Protein AF-A0AAN8R4W2-F1 (afdb_monomer_lite)

Foldseek 3Di:
DVQQVQVVCLLVVPVDHPDWPPQWFWFWDWDQAPPSPWIKTKIFGKDFLVQQQKDWDWAAAQDPPDPPDPDGFLQRIKTFIPHPPDPAHSSGWMQGNLRDIDDAIFDAQPDSVCSVQQDPPLADGQRVLQVVLSRHDSDPVSSCVSSPGRHRVTRHGDDDPVVCVNSCLVVVCVVQNQCSPPQSRLANVLCVVQVNVPNDDVSVVCQLQDFPQVPDPSQAGDQKVVRRFQLSGNWRDLLPADQPIGDPIDSRHHHSITRQKMWMDMPVQSVVRHIDMDGGHD

InterPro domains:
  IPR007000 Phospholipase B-like [PF04916] (2-156)
  IPR007000 Phospholipase B-like [PTHR12370] (1-156)

pLDDT: mean 94.15, std 6.49, range [62.34, 98.81]

Secondary structure (DSSP, 8-state):
-HHHHHHHHHHTT-SS-SSPTT---EEEEEEEPGGG--EEEEEEE-EEGGG---EEEEEE---BSSTT--SBPTT-EEEEEE-TT-SS-SS-EEEETTS-EEE--------GGGGGG--SSS-B-HHHHHHHHHHH-SSHHHHHHHHTTTB-S-S----SHHHHHHTTHHHHHHHHGGGGSTTTSHHHHHHHHHGGG--SHHHHHHHHT---TTT-GGGB-TT-BSSB-TTSSSS-BGGGS-TT-B-SSGGGS--SEE--EEEEE-HHHHTTT--EEEES--

Sequence (282 aa):
MGGDLVDLEGALNKSSQSRTLGSGSCSALIKLLPGNKDLLVSHDTWNIYQAMLRILKKYQFAYRVSPTDSDPIPGGTQAFSSYPGSIFSGDDFYILSTGLVTLETSIDNSNPALWKFVQPTGAVMEWLRNIVANRLAATGKEWAEIFSKHNSGTYNIPYYEEVFNASGCRELVKQFGPWFSLDMNPRAQIFRRNQSHVTDMDSMVRLMRYNNFKEDPLSRCEGCDPPANGENTISARSDLNPANGTYPFGALKQRPHGGPDMKVTSYGLWREFGFLAASGPT

Structure (mmCIF, N/CA/C/O backbone):
data_AF-A0AAN8R4W2-F1
#
_entry.id   AF-A0AAN8R4W2-F1
#
loop_
_atom_site.group_PDB
_atom_site.id
_atom_site.type_symbol
_atom_site.label_atom_id
_atom_site.label_alt_id
_atom_site.label_comp_id
_atom_site.label_asym_id
_atom_site.label_entity_id
_atom_site.label_seq_id
_atom_site.pdbx_PDB_ins_code
_atom_site.Cartn_x
_atom_site.Cartn_y
_atom_site.Cartn_z
_atom_site.occupancy
_atom_site.B_iso_or_equiv
_atom_site.auth_seq_id
_atom_site.auth_comp_id
_atom_site.auth_asym_id
_atom_site.auth_atom_id
_atom_site.pdbx_PDB_model_num
ATOM 1 N N . MET A 1 1 ? 8.384 -0.041 12.428 1.00 73.31 1 MET A N 1
ATOM 2 C CA . MET A 1 1 ? 9.634 0.644 12.032 1.00 73.31 1 MET A CA 1
ATOM 3 C C . MET A 1 1 ? 10.135 0.275 10.641 1.00 73.31 1 MET A C 1
ATOM 5 O O . MET A 1 1 ? 10.770 1.129 10.056 1.00 73.31 1 MET A O 1
ATOM 9 N N . GLY A 1 2 ? 9.912 -0.938 10.102 1.00 77.62 2 GLY A N 1
ATOM 10 C CA . GLY A 1 2 ? 10.439 -1.302 8.770 1.00 77.62 2 GLY A CA 1
ATOM 11 C C . GLY A 1 2 ? 10.120 -0.277 7.669 1.00 77.62 2 GLY A C 1
ATOM 12 O O . GLY A 1 2 ? 11.035 0.157 6.982 1.00 77.62 2 GLY A O 1
ATOM 13 N N . GLY A 1 3 ? 8.861 0.174 7.586 1.00 82.94 3 GLY A N 1
ATOM 14 C CA . GLY A 1 3 ? 8.440 1.248 6.679 1.00 82.94 3 GLY A CA 1
ATOM 15 C C . GLY A 1 3 ? 9.107 2.597 6.971 1.00 82.94 3 GLY A C 1
ATOM 16 O O . GLY A 1 3 ? 9.708 3.183 6.079 1.00 82.94 3 GLY A O 1
ATOM 17 N N . ASP A 1 4 ? 9.098 3.056 8.230 1.00 87.94 4 ASP A N 1
ATOM 18 C CA . ASP A 1 4 ? 9.725 4.332 8.620 1.00 87.94 4 ASP A CA 1
ATOM 19 C C . ASP A 1 4 ? 11.224 4.409 8.304 1.00 87.94 4 ASP A C 1
ATOM 21 O O . ASP A 1 4 ? 11.740 5.482 7.989 1.00 87.94 4 ASP A O 1
ATOM 25 N N . LEU A 1 5 ? 11.936 3.280 8.412 1.00 87.88 5 LEU A N 1
ATOM 26 C CA . LEU A 1 5 ? 13.373 3.222 8.153 1.00 87.88 5 LEU A CA 1
ATOM 27 C C . LEU A 1 5 ? 13.710 3.629 6.719 1.00 87.88 5 LEU A C 1
ATOM 29 O O . LEU A 1 5 ? 14.765 4.216 6.513 1.00 87.88 5 LEU A O 1
ATOM 33 N N . VAL A 1 6 ? 12.825 3.380 5.753 1.00 85.19 6 VAL A N 1
ATOM 34 C CA . VAL A 1 6 ? 13.048 3.762 4.355 1.00 85.19 6 VAL A CA 1
ATOM 35 C C . VAL A 1 6 ? 13.308 5.265 4.229 1.00 85.19 6 VAL A C 1
ATOM 37 O O . VAL A 1 6 ? 14.334 5.671 3.686 1.00 85.19 6 VAL A O 1
ATOM 40 N N . ASP A 1 7 ? 12.408 6.095 4.756 1.00 87.88 7 ASP A N 1
ATOM 41 C CA . ASP A 1 7 ? 12.544 7.551 4.675 1.00 87.88 7 ASP A CA 1
ATOM 42 C C . ASP A 1 7 ? 13.642 8.070 5.617 1.00 87.88 7 ASP A C 1
ATOM 44 O O . ASP A 1 7 ? 14.353 9.017 5.276 1.00 87.88 7 ASP A O 1
ATOM 48 N N . LEU A 1 8 ? 13.847 7.426 6.775 1.00 90.94 8 LEU A N 1
ATOM 49 C CA . LEU A 1 8 ? 14.934 7.782 7.697 1.00 90.94 8 LEU A CA 1
ATOM 50 C C . LEU A 1 8 ? 16.319 7.580 7.073 1.00 90.94 8 LEU A C 1
ATOM 52 O O . LEU A 1 8 ? 17.210 8.392 7.308 1.00 90.94 8 LEU A O 1
ATOM 56 N N . GLU A 1 9 ? 16.522 6.537 6.266 1.00 91.00 9 GLU A N 1
ATOM 57 C CA . GLU A 1 9 ? 17.786 6.329 5.551 1.00 91.00 9 GLU A CA 1
ATOM 58 C C . GLU A 1 9 ? 18.088 7.472 4.576 1.00 91.00 9 GLU A C 1
ATOM 60 O O . GLU A 1 9 ? 19.241 7.900 4.472 1.00 91.00 9 GLU A O 1
ATOM 65 N N . GLY A 1 10 ? 17.056 7.990 3.901 1.00 86.69 10 GLY A N 1
ATOM 66 C CA . GLY A 1 10 ? 17.155 9.176 3.053 1.00 86.69 10 GLY A CA 1
ATOM 67 C C . GLY A 1 10 ? 17.443 10.441 3.861 1.00 86.69 10 GLY A C 1
ATOM 68 O O . GLY A 1 10 ? 18.394 11.160 3.558 1.00 86.69 10 GLY A O 1
ATOM 69 N N . ALA A 1 11 ? 16.675 10.682 4.925 1.00 90.12 11 ALA A N 1
ATOM 70 C CA . ALA A 1 11 ? 16.808 11.873 5.764 1.00 90.12 11 ALA A CA 1
ATOM 71 C C . ALA A 1 11 ? 18.150 11.948 6.516 1.00 90.12 11 ALA A C 1
ATOM 73 O O . ALA A 1 11 ? 18.671 13.038 6.750 1.00 90.12 11 ALA A O 1
ATOM 74 N N . LEU A 1 12 ? 18.728 10.798 6.874 1.00 92.44 12 LEU A N 1
ATOM 75 C CA . LEU A 1 12 ? 19.999 10.691 7.598 1.00 92.44 12 LEU A CA 1
ATOM 76 C C . LEU A 1 12 ? 21.208 10.455 6.678 1.00 92.44 12 LEU A C 1
ATOM 78 O O . LEU A 1 12 ? 22.289 10.128 7.166 1.00 92.44 12 LEU A O 1
ATOM 82 N N . ASN A 1 13 ? 21.049 10.633 5.361 1.00 88.62 13 ASN A N 1
ATOM 83 C CA . ASN A 1 13 ? 22.118 10.503 4.364 1.00 88.62 13 ASN A CA 1
ATOM 84 C C . ASN A 1 13 ? 22.883 9.171 4.447 1.00 88.62 13 ASN A C 1
ATOM 86 O O . ASN A 1 13 ? 24.116 9.137 4.368 1.00 88.62 13 ASN A O 1
ATOM 90 N N . LYS A 1 14 ? 22.170 8.049 4.596 1.00 90.25 14 LYS A N 1
ATOM 91 C CA . LYS A 1 14 ? 22.803 6.729 4.537 1.00 90.25 14 LYS A CA 1
ATOM 92 C C . LYS A 1 14 ? 23.476 6.548 3.173 1.00 90.25 14 LYS A C 1
ATOM 94 O O . LYS A 1 14 ? 22.832 6.659 2.134 1.00 90.25 14 LYS A O 1
ATOM 99 N N . SER A 1 15 ? 24.765 6.213 3.183 1.00 82.88 15 SER A N 1
ATOM 100 C CA . SER A 1 15 ? 25.585 6.064 1.971 1.00 82.88 15 SER A CA 1
ATOM 101 C C . SER A 1 15 ? 25.090 4.972 1.016 1.00 82.88 15 SER A C 1
ATOM 103 O O . SER A 1 15 ? 25.254 5.093 -0.194 1.00 82.88 15 SER A O 1
ATOM 105 N N . SER A 1 16 ? 24.473 3.916 1.553 1.00 82.50 16 SER A N 1
ATOM 106 C CA . SER A 1 16 ? 23.851 2.833 0.791 1.00 82.50 16 SER A CA 1
ATOM 107 C C . SER A 1 16 ? 22.414 2.639 1.256 1.00 82.50 16 SER A C 1
ATOM 109 O O . SER A 1 16 ? 22.161 1.967 2.261 1.00 82.50 16 SER A O 1
ATOM 111 N N . GLN A 1 17 ? 21.469 3.225 0.525 1.00 77.75 17 GLN A N 1
ATOM 112 C CA . GLN A 1 17 ? 20.045 3.045 0.794 1.00 77.75 17 GLN A CA 1
ATOM 113 C C . GLN A 1 17 ? 19.636 1.585 0.568 1.00 77.75 17 GLN A C 1
ATOM 115 O O . GLN A 1 17 ? 20.109 0.924 -0.357 1.00 77.75 17 GLN A O 1
ATOM 120 N N . SER A 1 18 ? 18.790 1.067 1.454 1.00 75.06 18 SER A N 1
ATOM 121 C CA . SER A 1 18 ? 18.239 -0.289 1.357 1.00 75.06 18 SER A CA 1
ATOM 122 C C . SER A 1 18 ? 17.162 -0.388 0.277 1.00 75.06 18 SER A C 1
ATOM 124 O O . SER A 1 18 ? 17.065 -1.404 -0.414 1.00 75.06 18 SER A O 1
ATOM 126 N N . ARG A 1 19 ? 16.373 0.679 0.098 1.00 75.62 19 ARG A N 1
ATOM 127 C CA . ARG A 1 19 ? 15.310 0.747 -0.901 1.00 75.62 19 ARG A CA 1
ATOM 128 C C . ARG A 1 19 ? 15.856 1.230 -2.237 1.00 75.62 19 ARG A C 1
ATOM 130 O O . ARG A 1 19 ? 16.663 2.148 -2.328 1.00 75.62 19 ARG A O 1
ATOM 137 N N . THR A 1 20 ? 15.402 0.574 -3.293 1.00 83.06 20 THR A N 1
ATOM 138 C CA . THR A 1 20 ? 15.768 0.909 -4.667 1.00 83.06 20 THR A CA 1
ATOM 139 C C . THR A 1 20 ? 14.811 1.957 -5.233 1.00 83.06 20 THR A C 1
ATOM 141 O O . THR A 1 20 ? 13.615 1.882 -4.963 1.00 83.06 20 THR A O 1
ATOM 144 N N . LEU A 1 21 ? 15.310 2.886 -6.061 1.00 84.75 21 LEU A N 1
ATOM 145 C CA . LEU A 1 21 ? 14.471 3.876 -6.747 1.00 84.75 21 LEU A CA 1
ATOM 146 C C . LEU A 1 21 ? 13.308 3.202 -7.484 1.00 84.75 21 LEU A C 1
ATOM 148 O O . LEU A 1 21 ? 13.535 2.335 -8.336 1.00 84.75 21 LEU A O 1
ATOM 152 N N . GLY A 1 22 ? 12.092 3.651 -7.167 1.00 77.31 22 GLY A N 1
ATOM 153 C CA . GLY A 1 22 ? 10.852 3.163 -7.756 1.00 77.31 22 GLY A CA 1
ATOM 154 C C . GLY A 1 22 ? 10.390 1.825 -7.190 1.00 77.31 22 GLY A C 1
ATOM 155 O O . GLY A 1 22 ? 9.524 1.208 -7.790 1.00 77.31 22 GLY A O 1
ATOM 156 N N . SER A 1 23 ? 10.969 1.310 -6.100 1.00 75.44 23 SER A N 1
ATOM 157 C CA . SER A 1 23 ? 10.454 0.080 -5.492 1.00 75.44 23 SER A CA 1
ATOM 158 C C . SER A 1 23 ? 8.994 0.321 -5.110 1.00 75.44 23 SER A C 1
ATOM 160 O O . SER A 1 23 ? 8.737 1.081 -4.180 1.00 75.44 23 SER A O 1
ATOM 162 N N . GLY A 1 24 ? 8.043 -0.256 -5.851 1.00 64.88 24 GLY A N 1
ATOM 163 C CA . GLY A 1 24 ? 6.621 -0.090 -5.558 1.00 64.88 24 GLY A CA 1
ATOM 164 C C . GLY A 1 24 ? 6.299 -0.669 -4.182 1.00 64.88 24 GLY A C 1
ATOM 165 O O . GLY A 1 24 ? 6.887 -1.683 -3.812 1.00 64.88 24 GLY A O 1
ATOM 166 N N . SER A 1 25 ? 5.408 -0.023 -3.422 1.00 70.75 25 SER A N 1
ATOM 167 C CA . SER A 1 25 ? 5.046 -0.529 -2.092 1.00 70.75 25 SER A CA 1
ATOM 168 C C . SER A 1 25 ? 3.893 -1.515 -2.110 1.00 70.75 25 SER A C 1
ATOM 170 O O . SER A 1 25 ? 4.053 -2.587 -1.567 1.00 70.75 25 SER A O 1
ATOM 172 N N . CYS A 1 26 ? 2.751 -1.216 -2.723 1.00 93.25 26 CYS A N 1
ATOM 173 C CA . CYS A 1 26 ? 1.578 -2.099 -2.676 1.00 93.25 26 CYS A CA 1
ATOM 174 C C . CYS A 1 26 ? 0.635 -1.772 -3.839 1.00 93.25 26 CYS A C 1
ATOM 176 O O . CYS A 1 26 ? 0.764 -0.716 -4.472 1.00 93.25 26 CYS A O 1
ATOM 178 N N . SER A 1 27 ? -0.345 -2.637 -4.082 1.00 96.31 27 SER A N 1
ATOM 179 C CA . SER A 1 27 ? -1.503 -2.376 -4.939 1.00 96.31 27 SER A CA 1
ATOM 180 C C . SER A 1 27 ? -2.788 -2.510 -4.119 1.00 96.31 27 SER A C 1
ATOM 182 O O . SER A 1 27 ? -2.936 -3.452 -3.347 1.00 96.31 27 SER A O 1
ATOM 184 N N . ALA A 1 28 ? -3.751 -1.609 -4.304 1.00 97.06 28 ALA A N 1
ATOM 185 C CA . ALA A 1 28 ? -5.033 -1.653 -3.601 1.00 97.06 28 ALA A CA 1
ATOM 186 C C . ALA A 1 28 ? -6.203 -1.345 -4.540 1.00 97.06 28 ALA A C 1
ATOM 188 O O . ALA A 1 28 ? -6.072 -0.537 -5.461 1.00 97.06 28 ALA A O 1
ATOM 189 N N . LEU A 1 29 ? -7.357 -1.969 -4.288 1.00 98.12 29 LEU A N 1
ATOM 190 C CA . LEU A 1 29 ? -8.596 -1.695 -5.014 1.00 98.12 29 LEU A CA 1
ATOM 191 C C . LEU A 1 29 ? -9.805 -1.743 -4.077 1.00 98.12 29 LEU A C 1
ATOM 193 O O . LEU A 1 29 ? -10.069 -2.758 -3.427 1.00 98.12 29 LEU A O 1
ATOM 197 N N . ILE A 1 30 ? -10.567 -0.647 -4.071 1.00 98.25 30 ILE A N 1
ATOM 198 C CA . ILE A 1 30 ? -11.896 -0.542 -3.463 1.00 98.25 30 ILE A CA 1
ATOM 199 C C . ILE A 1 30 ? -12.920 -0.578 -4.598 1.00 98.25 30 ILE A C 1
ATOM 201 O O . ILE A 1 30 ? -12.889 0.267 -5.495 1.00 98.25 30 ILE A O 1
ATOM 205 N N . LYS A 1 31 ? -13.819 -1.564 -4.581 1.00 98.38 31 LYS A N 1
ATOM 206 C CA . LYS A 1 31 ? -14.745 -1.838 -5.682 1.00 98.38 31 LYS A CA 1
ATOM 207 C C . LYS A 1 31 ? -16.178 -1.986 -5.194 1.00 98.38 31 LYS A C 1
ATOM 209 O O . LYS A 1 31 ? -16.523 -2.952 -4.521 1.00 98.38 31 LYS A O 1
ATOM 214 N N . LEU A 1 32 ? -17.032 -1.065 -5.630 1.00 98.50 32 LEU A N 1
ATOM 215 C CA . LEU A 1 32 ? -18.481 -1.223 -5.566 1.00 98.50 32 LEU A CA 1
ATOM 216 C C . LEU A 1 32 ? -18.932 -2.182 -6.677 1.00 98.50 32 LEU A C 1
ATOM 218 O O . LEU A 1 32 ? -18.652 -1.944 -7.860 1.00 98.50 32 LEU A O 1
ATOM 222 N N . LEU A 1 33 ? -19.599 -3.275 -6.302 1.00 98.25 33 LEU A N 1
ATOM 223 C CA . LEU A 1 33 ? -20.068 -4.274 -7.263 1.00 98.25 33 LEU A CA 1
ATOM 224 C C . LEU A 1 33 ? -21.322 -3.803 -8.019 1.00 98.25 33 LEU A C 1
ATOM 226 O O . LEU A 1 33 ? -22.071 -2.959 -7.514 1.00 98.25 33 LEU A O 1
ATOM 230 N N . PRO A 1 34 ? -21.589 -4.351 -9.224 1.00 96.81 34 PRO A N 1
ATOM 231 C CA . PRO A 1 34 ? -22.757 -3.976 -10.015 1.00 96.81 34 PRO A CA 1
ATOM 232 C C . PRO A 1 34 ? -24.069 -4.092 -9.232 1.00 96.81 34 PRO A C 1
ATOM 234 O O . PRO A 1 34 ? -24.346 -5.115 -8.601 1.00 96.81 34 PRO A O 1
ATOM 237 N N . GLY A 1 35 ? -24.893 -3.043 -9.295 1.00 97.00 35 GLY A N 1
ATOM 238 C CA . GLY A 1 35 ? -26.164 -2.976 -8.570 1.00 97.00 35 GLY A CA 1
ATOM 239 C C . GLY A 1 35 ? -26.021 -2.760 -7.061 1.00 97.00 35 GLY A C 1
ATOM 240 O O . GLY A 1 35 ? -26.948 -3.089 -6.330 1.00 97.00 35 GLY A O 1
ATOM 241 N N . ASN A 1 36 ? -24.878 -2.241 -6.593 1.00 96.75 36 ASN A N 1
ATOM 242 C CA . ASN A 1 36 ? -24.590 -1.963 -5.179 1.00 96.75 36 ASN A CA 1
ATOM 243 C C . ASN A 1 36 ? -24.739 -3.195 -4.272 1.00 96.75 36 ASN A C 1
ATOM 245 O O . ASN A 1 36 ? -25.115 -3.073 -3.109 1.00 96.75 36 ASN A O 1
ATOM 249 N N . LYS A 1 37 ? -24.471 -4.389 -4.815 1.00 97.44 37 LYS A N 1
ATOM 250 C CA . LYS A 1 37 ? -24.654 -5.658 -4.097 1.00 97.44 37 LYS A CA 1
ATOM 251 C C . LYS A 1 37 ? -23.687 -5.826 -2.927 1.00 97.44 37 LYS A C 1
ATOM 253 O O . LYS A 1 37 ? -24.044 -6.462 -1.9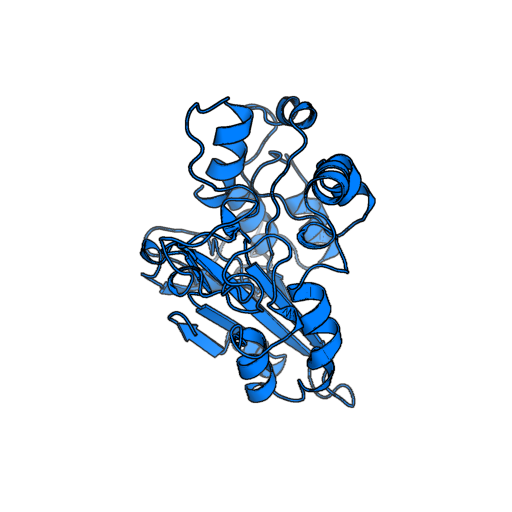44 1.00 97.44 37 LYS A O 1
ATOM 258 N N . ASP A 1 38 ? -22.477 -5.291 -3.062 1.00 98.12 38 ASP A N 1
ATOM 259 C CA . ASP A 1 38 ? -21.442 -5.322 -2.031 1.00 98.12 38 ASP A CA 1
ATOM 260 C C . ASP A 1 38 ? -20.373 -4.252 -2.315 1.00 98.12 38 ASP A C 1
ATOM 262 O O . ASP A 1 38 ? -20.285 -3.721 -3.433 1.00 98.12 38 ASP A O 1
ATOM 266 N N . LEU A 1 39 ? -19.542 -3.975 -1.314 1.00 98.25 39 LEU A N 1
ATOM 267 C CA . LEU A 1 39 ? -18.332 -3.168 -1.405 1.00 98.25 39 LEU A CA 1
ATOM 268 C C . LEU A 1 39 ? -17.132 -4.043 -1.036 1.00 98.25 39 LEU A C 1
ATOM 270 O O . LEU A 1 39 ? -16.969 -4.435 0.119 1.00 98.25 39 LEU A O 1
ATOM 274 N N . LEU A 1 40 ? -16.283 -4.330 -2.019 1.00 98.75 40 LEU A N 1
ATOM 275 C CA . LEU A 1 40 ? -15.054 -5.089 -1.813 1.00 98.75 40 LEU A CA 1
ATOM 276 C C . LEU A 1 40 ? -13.884 -4.144 -1.552 1.00 98.75 40 LEU A C 1
ATOM 278 O O . LEU A 1 40 ? -13.720 -3.145 -2.255 1.00 98.75 40 LEU A O 1
ATOM 282 N N . VAL A 1 41 ? -13.042 -4.489 -0.583 1.00 98.75 41 VAL A N 1
ATOM 283 C CA . VAL A 1 41 ? -11.810 -3.757 -0.262 1.00 98.75 41 VAL A CA 1
ATOM 284 C C . VAL A 1 41 ? -10.655 -4.740 -0.276 1.00 98.75 41 VAL A C 1
ATOM 286 O O . VAL A 1 41 ? -10.683 -5.734 0.450 1.00 98.75 41 VAL A O 1
ATOM 289 N N . SER A 1 42 ? -9.654 -4.479 -1.113 1.00 98.62 42 SER A N 1
ATOM 290 C CA . SER A 1 42 ? -8.545 -5.399 -1.349 1.00 98.62 42 SER A CA 1
ATOM 291 C C . SER A 1 42 ? -7.187 -4.710 -1.365 1.00 98.62 42 SER A C 1
ATOM 293 O O . SER A 1 42 ? -7.071 -3.542 -1.743 1.00 98.62 42 SER A O 1
ATOM 295 N N . HIS A 1 43 ? -6.166 -5.464 -0.968 1.00 98.62 43 HIS A N 1
ATOM 296 C CA . HIS A 1 43 ? -4.784 -5.018 -0.878 1.00 98.62 43 HIS A CA 1
ATOM 297 C C . HIS A 1 43 ? -3.827 -6.174 -1.193 1.00 98.62 43 HIS A C 1
ATOM 299 O O . HIS A 1 43 ? -3.915 -7.237 -0.580 1.00 98.62 43 HIS A O 1
ATOM 305 N N . ASP A 1 44 ? -2.881 -5.943 -2.092 1.00 98.19 44 ASP A N 1
ATOM 306 C CA . ASP A 1 44 ? -1.756 -6.811 -2.457 1.00 98.19 44 ASP A CA 1
ATOM 307 C C . ASP A 1 44 ? -0.474 -6.096 -2.009 1.00 98.19 44 ASP A C 1
ATOM 309 O O . ASP A 1 44 ? -0.118 -5.039 -2.536 1.00 98.19 44 ASP A O 1
ATOM 313 N N . THR A 1 45 ? 0.156 -6.607 -0.947 1.00 97.06 45 THR A N 1
ATOM 314 C CA . THR A 1 45 ? 1.413 -6.032 -0.431 1.00 97.06 45 THR A CA 1
ATOM 315 C C . THR A 1 45 ? 2.515 -6.308 -1.424 1.00 97.06 45 THR A C 1
ATOM 317 O O . THR A 1 45 ? 2.576 -7.442 -1.891 1.00 97.06 45 THR A O 1
ATOM 320 N N . TRP A 1 46 ? 3.423 -5.363 -1.687 1.00 95.62 46 TRP A N 1
ATOM 321 C CA . TRP A 1 46 ? 4.712 -5.687 -2.299 1.00 95.62 46 TRP A CA 1
ATOM 322 C C . TRP A 1 46 ? 5.828 -5.607 -1.268 1.00 95.62 46 TRP A C 1
ATOM 324 O O . TRP A 1 46 ? 5.951 -4.648 -0.513 1.00 95.62 46 TRP A O 1
ATOM 334 N N . ASN A 1 47 ? 6.635 -6.659 -1.195 1.00 93.75 47 ASN A N 1
ATOM 335 C CA . ASN A 1 47 ? 7.708 -6.737 -0.216 1.00 93.75 47 ASN A CA 1
ATOM 336 C C . ASN A 1 47 ? 8.818 -7.668 -0.702 1.00 93.75 47 ASN A C 1
ATOM 338 O O . ASN A 1 47 ? 8.671 -8.418 -1.674 1.00 93.75 47 ASN A O 1
ATOM 342 N N . ILE A 1 48 ? 9.937 -7.646 0.012 1.00 93.50 48 ILE A N 1
ATOM 343 C CA . ILE A 1 48 ? 11.001 -8.621 -0.160 1.00 93.50 48 ILE A CA 1
ATOM 344 C C . ILE A 1 48 ? 10.515 -10.022 0.241 1.00 93.50 48 ILE A C 1
ATOM 346 O O . ILE A 1 48 ? 9.807 -10.207 1.233 1.00 93.50 48 ILE A O 1
ATOM 350 N N . TYR A 1 49 ? 10.922 -11.045 -0.504 1.00 96.00 49 TYR A N 1
ATOM 351 C CA . TYR A 1 49 ? 10.482 -12.424 -0.268 1.00 96.00 49 TYR A CA 1
ATOM 352 C C . TYR A 1 49 ? 10.977 -12.996 1.066 1.00 96.00 49 TYR A C 1
ATOM 354 O O . TYR A 1 49 ? 10.353 -13.897 1.624 1.00 96.00 49 TYR A O 1
ATOM 362 N N . GLN A 1 50 ? 12.045 -12.443 1.645 1.00 95.94 50 GLN A N 1
ATOM 363 C CA . GLN A 1 50 ? 12.497 -12.833 2.983 1.00 95.94 50 GLN A CA 1
ATOM 364 C C . GLN A 1 50 ? 11.499 -12.438 4.088 1.00 95.94 50 GLN A C 1
ATOM 366 O O . GLN A 1 50 ? 11.552 -13.002 5.179 1.00 95.94 50 GLN A O 1
ATOM 371 N N . ALA A 1 51 ? 10.564 -11.519 3.819 1.00 93.50 51 ALA A N 1
ATOM 372 C CA . ALA A 1 51 ? 9.523 -11.122 4.765 1.00 93.50 51 ALA A CA 1
ATOM 373 C C . ALA A 1 51 ? 8.304 -12.071 4.768 1.00 93.50 51 ALA A C 1
ATOM 375 O O . ALA A 1 51 ? 7.343 -11.834 5.491 1.00 93.50 51 ALA A O 1
ATOM 376 N N . MET A 1 52 ? 8.303 -13.171 4.005 1.00 97.06 52 MET A N 1
ATOM 377 C CA . MET A 1 52 ? 7.123 -14.040 3.835 1.00 97.06 52 MET A CA 1
ATOM 378 C C . MET A 1 52 ? 6.770 -14.945 5.031 1.00 97.06 52 MET A C 1
ATOM 380 O O . MET A 1 52 ? 5.918 -15.822 4.902 1.00 97.06 52 MET A O 1
ATOM 384 N N . LEU A 1 53 ? 7.346 -14.733 6.216 1.00 98.12 53 LEU A N 1
ATOM 385 C CA . LEU A 1 53 ? 6.781 -15.302 7.442 1.00 98.12 53 LEU A CA 1
ATOM 386 C C . LEU A 1 53 ? 5.588 -14.448 7.871 1.00 98.12 53 LEU A C 1
ATOM 388 O O . LEU A 1 53 ? 5.757 -13.330 8.353 1.00 98.12 53 LEU A O 1
ATOM 392 N N . ARG A 1 54 ? 4.374 -14.965 7.665 1.00 98.19 54 ARG A N 1
ATOM 393 C CA . ARG A 1 54 ? 3.123 -14.214 7.841 1.00 98.19 54 ARG A CA 1
ATOM 394 C C . ARG A 1 54 ? 2.327 -14.710 9.036 1.00 98.19 54 ARG A C 1
ATOM 396 O O . ARG A 1 54 ? 2.273 -15.905 9.306 1.00 98.19 54 ARG A O 1
ATOM 403 N N . ILE A 1 55 ? 1.682 -13.780 9.734 1.00 98.50 55 ILE A N 1
ATOM 404 C CA . ILE A 1 55 ? 0.723 -14.068 10.803 1.00 98.50 55 ILE A CA 1
ATOM 405 C C . ILE A 1 55 ? -0.475 -13.147 10.607 1.00 98.50 55 ILE A C 1
ATOM 407 O O . ILE A 1 55 ? -0.335 -11.928 10.684 1.00 98.50 55 ILE A O 1
ATOM 411 N N . LEU A 1 56 ? -1.657 -13.722 10.402 1.00 98.56 56 LEU A N 1
ATOM 412 C CA . LEU A 1 56 ? -2.908 -12.976 10.508 1.00 98.56 56 LEU A CA 1
ATOM 413 C C . LEU A 1 56 ? -3.250 -12.835 11.992 1.00 98.56 56 LEU A C 1
ATOM 415 O O . LEU A 1 56 ? -3.222 -13.818 12.734 1.00 98.56 56 LEU A O 1
ATOM 419 N N . LYS A 1 57 ? -3.523 -11.614 12.444 1.00 98.62 57 LYS A N 1
ATOM 420 C CA . LYS A 1 57 ? -3.718 -11.308 13.864 1.00 98.62 57 LYS A CA 1
ATOM 421 C C . LYS A 1 57 ? -5.114 -10.785 14.098 1.00 98.62 57 LYS A C 1
ATOM 423 O O . LYS A 1 57 ? -5.592 -9.942 13.348 1.00 98.62 57 LYS A O 1
ATOM 428 N N . LYS A 1 58 ? -5.727 -11.249 15.184 1.00 98.50 58 LYS A N 1
ATOM 429 C CA . LYS A 1 58 ? -6.940 -10.672 15.754 1.00 98.50 58 LYS A CA 1
ATOM 430 C C . LYS A 1 58 ? -6.637 -10.236 17.176 1.00 98.50 58 LYS A C 1
ATOM 432 O O . LYS A 1 58 ? -6.318 -11.069 18.022 1.00 98.50 58 LYS A O 1
ATOM 437 N N . TYR A 1 59 ? -6.725 -8.941 17.430 1.00 98.31 59 TYR A N 1
ATOM 438 C CA . TYR A 1 59 ? -6.566 -8.363 18.757 1.00 98.31 59 TYR A CA 1
ATOM 439 C C . TYR A 1 59 ? -7.916 -7.926 19.300 1.00 98.31 59 TYR A C 1
ATOM 441 O O . TYR A 1 59 ? -8.714 -7.333 18.580 1.00 98.31 59 TYR A O 1
ATOM 449 N N . GLN A 1 60 ? -8.150 -8.241 20.571 1.00 97.88 60 GLN A N 1
ATOM 450 C CA . GLN A 1 60 ? -9.300 -7.808 21.354 1.00 97.88 60 GLN A CA 1
ATOM 451 C C . GLN A 1 60 ? -8.756 -7.277 22.672 1.00 97.88 60 GLN A C 1
ATOM 453 O O . GLN A 1 60 ? -8.327 -8.048 23.531 1.00 97.88 60 GLN A O 1
ATOM 458 N N . PHE A 1 61 ? -8.704 -5.957 22.799 1.00 96.12 61 PHE A N 1
ATOM 459 C CA . PHE A 1 61 ? -8.171 -5.289 23.977 1.00 96.12 61 PHE A CA 1
ATOM 460 C C . PHE A 1 61 ? -9.257 -4.459 24.650 1.00 96.12 61 PHE A C 1
ATOM 462 O O . PHE A 1 61 ? -9.994 -3.728 23.996 1.00 96.12 61 PHE A O 1
ATOM 469 N N . ALA A 1 62 ? -9.301 -4.519 25.979 1.00 94.00 62 ALA A N 1
ATOM 470 C CA . ALA A 1 62 ? -10.181 -3.704 26.812 1.00 94.00 62 ALA A CA 1
ATOM 471 C C . ALA A 1 62 ? -9.508 -2.375 27.209 1.00 94.00 62 ALA A C 1
ATOM 473 O O . ALA A 1 62 ? -9.490 -1.996 28.380 1.00 94.00 62 ALA A O 1
ATOM 474 N N . TYR A 1 63 ? -8.878 -1.699 26.244 1.00 95.50 63 TYR A N 1
ATOM 475 C CA . TYR A 1 63 ? -8.272 -0.388 26.480 1.00 95.50 63 TYR A CA 1
ATOM 476 C C . TYR A 1 63 ? -9.337 0.698 26.601 1.00 95.50 63 TYR A C 1
ATOM 478 O O . TYR A 1 63 ? -10.447 0.556 26.093 1.00 95.50 63 TYR A O 1
ATOM 486 N N . ARG A 1 64 ? -8.961 1.804 27.240 1.00 95.12 64 ARG A N 1
ATOM 487 C CA . ARG A 1 64 ? -9.777 3.012 27.392 1.00 95.12 64 ARG A CA 1
ATOM 488 C C . ARG A 1 64 ? -9.050 4.206 26.791 1.00 95.12 64 ARG A C 1
ATOM 490 O O . ARG A 1 64 ? -7.834 4.139 26.598 1.00 95.12 64 ARG A O 1
ATOM 497 N N . VAL A 1 65 ? -9.791 5.265 26.474 1.00 90.38 65 VAL A N 1
ATOM 498 C CA . VAL A 1 65 ? -9.229 6.475 25.851 1.00 90.38 65 VAL A CA 1
ATOM 499 C C . 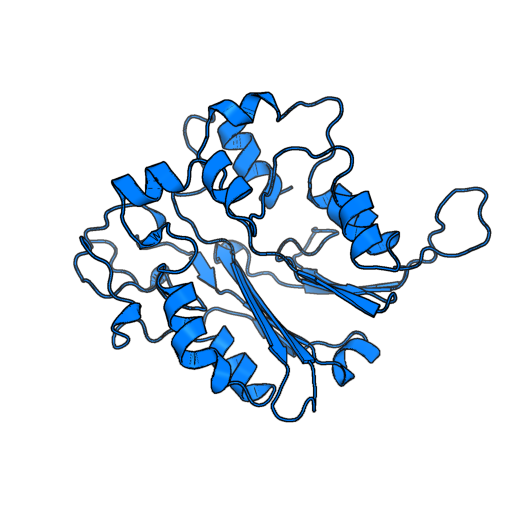VAL A 1 65 ? -8.238 7.158 26.797 1.00 90.38 65 VAL A C 1
ATOM 501 O O . VAL A 1 65 ? -7.129 7.499 26.385 1.00 90.38 65 VAL A O 1
ATOM 504 N N . SER A 1 66 ? -8.595 7.274 28.076 1.00 90.06 66 SER A N 1
ATOM 505 C CA . SER A 1 66 ? -7.715 7.748 29.142 1.00 90.06 66 SER A CA 1
ATOM 506 C C . SER A 1 66 ? -7.790 6.854 30.392 1.00 90.06 66 SER A C 1
ATOM 508 O O . SER A 1 66 ? -8.733 6.071 30.539 1.00 90.06 66 SER A O 1
ATOM 510 N N . PRO A 1 67 ? -6.822 6.959 31.328 1.00 86.94 67 PRO A N 1
ATOM 511 C CA . PRO A 1 67 ? -6.837 6.192 32.578 1.00 86.94 67 PRO A CA 1
ATOM 512 C C . PRO A 1 67 ? -8.074 6.434 33.455 1.00 86.94 67 PRO A C 1
ATOM 514 O O . PRO A 1 67 ? -8.391 5.601 34.301 1.00 86.94 67 PRO A O 1
ATOM 517 N N . THR A 1 68 ? -8.744 7.574 33.277 1.00 90.44 68 THR A N 1
ATOM 518 C CA . THR A 1 68 ? -9.910 7.990 34.065 1.00 90.44 68 THR A CA 1
ATOM 519 C C . THR A 1 68 ? -11.241 7.680 33.394 1.00 90.44 68 THR A C 1
ATOM 521 O O . THR A 1 68 ? -12.267 7.727 34.068 1.00 90.44 68 THR A O 1
ATOM 524 N N . ASP A 1 69 ? -11.247 7.351 32.101 1.00 89.94 69 ASP A N 1
ATOM 525 C CA . ASP A 1 69 ? -12.489 7.040 31.393 1.00 89.94 69 ASP A CA 1
ATOM 526 C C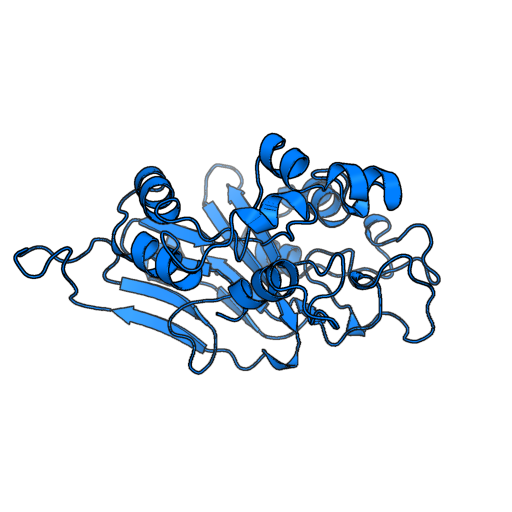 . ASP A 1 69 ? -13.059 5.687 31.829 1.00 89.94 69 ASP A C 1
ATOM 528 O O . ASP A 1 69 ? -12.333 4.766 32.229 1.00 89.94 69 ASP A O 1
ATOM 532 N N . SER A 1 70 ? -14.383 5.559 31.742 1.00 86.88 70 SER A N 1
ATOM 533 C CA . SER A 1 70 ? -15.101 4.289 31.882 1.00 86.88 70 SER A CA 1
ATOM 534 C C . SER A 1 70 ? -15.187 3.532 30.562 1.00 86.88 70 SER A C 1
ATOM 536 O O . SER A 1 70 ? -15.159 2.299 30.560 1.00 86.88 70 SER A O 1
ATOM 538 N N . ASP A 1 71 ? -15.277 4.268 29.455 1.00 88.75 71 ASP A N 1
ATOM 539 C CA . ASP A 1 71 ? -15.684 3.716 28.171 1.00 88.75 71 ASP A CA 1
ATOM 540 C C . ASP A 1 71 ? -14.492 3.090 27.430 1.00 88.75 71 ASP A C 1
ATOM 542 O O . ASP A 1 71 ? -13.372 3.623 27.461 1.00 88.75 71 ASP A O 1
ATOM 546 N N . PRO A 1 72 ? -14.696 1.933 26.775 1.00 93.44 72 PRO A N 1
ATOM 547 C CA . PRO A 1 72 ? -13.655 1.312 25.975 1.00 93.44 72 PRO A CA 1
ATOM 548 C C . PRO A 1 72 ? -13.334 2.161 24.739 1.00 93.44 72 PRO A C 1
ATOM 550 O O . PRO A 1 72 ? -14.175 2.904 24.234 1.00 93.44 72 PRO A O 1
ATOM 553 N N . ILE A 1 73 ? -12.116 2.016 24.215 1.00 96.06 73 ILE A N 1
ATOM 554 C CA . ILE A 1 73 ? -11.757 2.623 22.928 1.00 96.06 73 ILE A CA 1
ATOM 555 C C . ILE A 1 73 ? -12.676 2.110 21.800 1.00 96.06 73 ILE A C 1
ATOM 557 O O . ILE A 1 73 ? -13.028 0.924 21.802 1.00 96.06 73 ILE A O 1
ATOM 561 N N . PRO A 1 74 ? -13.005 2.941 20.792 1.00 95.88 74 PRO A N 1
ATOM 562 C CA . PRO A 1 74 ? -13.839 2.516 19.667 1.00 95.88 74 PRO A CA 1
ATOM 563 C C . PRO A 1 74 ? -13.270 1.297 18.923 1.00 95.88 74 PRO A C 1
ATOM 565 O O . PRO A 1 74 ? -13.986 0.337 18.646 1.00 95.88 74 PRO A O 1
ATOM 568 N N . GLY A 1 75 ? -11.965 1.300 18.635 1.00 96.62 75 GLY A N 1
ATOM 569 C CA . GLY A 1 75 ? -11.253 0.248 17.901 1.00 96.62 75 GLY A CA 1
ATOM 570 C C . GLY A 1 75 ? -10.711 -0.880 18.783 1.00 96.62 75 GLY A C 1
ATOM 571 O O . GLY A 1 75 ? -9.575 -1.324 18.582 1.00 96.62 75 GLY A O 1
ATOM 572 N N . GLY A 1 76 ? -11.482 -1.317 19.785 1.00 96.62 76 GLY A N 1
ATOM 573 C CA . GLY A 1 76 ? -11.072 -2.336 20.765 1.00 96.62 76 GLY A CA 1
ATOM 574 C C . GLY A 1 76 ? -10.831 -3.729 20.170 1.00 96.62 76 GLY A C 1
ATOM 575 O O . GLY A 1 76 ? -10.022 -4.494 20.696 1.00 96.62 76 GLY A O 1
ATOM 576 N N . THR A 1 77 ? -11.478 -4.045 19.044 1.00 98.19 77 THR A N 1
ATOM 577 C CA . THR A 1 77 ? -11.201 -5.248 18.238 1.00 98.19 77 THR A CA 1
ATOM 578 C C . THR A 1 77 ? -10.668 -4.888 16.857 1.00 98.19 77 THR A C 1
ATOM 580 O O . THR A 1 77 ? -11.234 -4.022 16.185 1.00 98.19 77 THR A O 1
ATOM 583 N N . GLN A 1 78 ? -9.607 -5.575 16.428 1.00 98.12 78 GLN A N 1
ATOM 584 C CA . GLN A 1 78 ? -8.958 -5.382 15.128 1.00 98.12 78 GLN A CA 1
ATOM 585 C C . GLN A 1 78 ? -8.513 -6.730 14.554 1.00 98.12 78 GLN A C 1
ATOM 587 O O . GLN A 1 78 ? -7.982 -7.559 15.296 1.00 98.12 78 GLN A O 1
ATOM 592 N N . ALA A 1 79 ? -8.688 -6.943 13.251 1.00 98.50 79 ALA A N 1
ATOM 593 C CA . ALA A 1 79 ? -8.132 -8.083 12.522 1.00 98.50 79 ALA A CA 1
ATOM 594 C C . ALA A 1 79 ? -7.311 -7.598 11.324 1.00 98.50 79 ALA A C 1
ATOM 596 O O . ALA A 1 79 ? -7.770 -6.735 10.584 1.00 98.50 79 ALA A O 1
ATOM 597 N N . PHE A 1 80 ? -6.095 -8.109 11.147 1.00 98.75 80 PHE A N 1
ATOM 598 C CA . PHE A 1 80 ? -5.150 -7.577 10.161 1.00 98.75 80 PHE A CA 1
ATOM 599 C C . PHE A 1 80 ? -4.088 -8.598 9.746 1.00 98.75 80 PHE A C 1
ATOM 601 O O . PHE A 1 80 ? -3.771 -9.533 10.490 1.00 98.75 80 PHE A O 1
ATOM 608 N N . SER A 1 81 ? -3.517 -8.424 8.555 1.00 98.50 81 SER A N 1
ATOM 609 C CA . SER A 1 81 ? -2.358 -9.191 8.082 1.00 98.50 81 SER A CA 1
ATOM 610 C C . SER A 1 81 ? -1.064 -8.630 8.671 1.00 98.50 81 SER A C 1
ATOM 612 O O . SER A 1 81 ? -0.935 -7.424 8.822 1.00 98.50 81 SER A O 1
ATOM 614 N N . SER A 1 82 ? -0.120 -9.480 9.080 1.00 98.38 82 SER A N 1
ATOM 615 C CA . SER A 1 82 ? 1.086 -9.049 9.804 1.00 98.38 82 SER A CA 1
ATOM 616 C C . SER A 1 82 ? 2.224 -10.082 9.704 1.00 98.38 82 SER A C 1
ATOM 618 O O . SER A 1 82 ? 2.178 -11.024 8.907 1.00 98.38 82 SER A O 1
ATOM 620 N N . TYR A 1 83 ? 3.246 -9.910 10.545 1.00 98.12 83 TYR A N 1
ATOM 621 C CA . TYR A 1 83 ? 4.510 -10.650 10.585 1.00 98.12 83 TYR A CA 1
ATOM 622 C C . TYR A 1 83 ? 4.866 -11.054 12.031 1.00 98.12 83 TYR A C 1
ATOM 624 O O . TYR A 1 83 ? 4.405 -10.400 12.974 1.00 98.12 83 TYR A O 1
ATOM 632 N N . PRO A 1 84 ? 5.683 -12.097 12.269 1.00 98.25 84 PRO A N 1
ATOM 633 C CA . PRO A 1 84 ? 6.219 -12.402 13.596 1.00 98.25 84 PRO A CA 1
ATOM 634 C C . PRO A 1 84 ? 6.898 -11.187 14.245 1.00 98.25 84 PRO A C 1
ATOM 636 O O . PRO A 1 84 ? 7.638 -10.462 13.593 1.00 98.25 84 PRO A O 1
ATOM 639 N N . GLY A 1 85 ? 6.630 -10.940 15.530 1.00 96.81 85 GLY A N 1
ATOM 640 C CA . GLY A 1 85 ? 7.227 -9.828 16.288 1.00 96.81 85 GLY A CA 1
ATOM 641 C C . GLY A 1 85 ? 6.672 -8.425 15.988 1.00 96.81 85 GLY A C 1
ATOM 642 O O . GLY A 1 85 ? 6.779 -7.546 16.839 1.00 96.81 85 GLY A O 1
ATOM 643 N N . SER A 1 86 ? 6.018 -8.200 14.845 1.00 96.69 86 SER A N 1
ATOM 644 C CA . SER A 1 86 ? 5.356 -6.919 14.547 1.00 96.69 86 SER A CA 1
ATOM 645 C C . SER A 1 86 ? 4.070 -6.757 15.362 1.00 96.69 86 SER A C 1
ATOM 647 O O . SER A 1 86 ? 3.257 -7.667 15.415 1.00 96.69 86 SER A O 1
ATOM 649 N N . ILE A 1 87 ? 3.824 -5.605 15.982 1.00 97.31 87 ILE A N 1
ATOM 650 C CA . ILE A 1 87 ? 2.575 -5.356 16.744 1.00 97.31 87 ILE A CA 1
ATOM 651 C C . ILE A 1 87 ? 1.516 -4.566 15.954 1.00 97.31 87 ILE A C 1
ATOM 653 O O . ILE A 1 87 ? 0.484 -4.189 16.499 1.00 97.31 87 ILE A O 1
ATOM 657 N N . PHE A 1 88 ? 1.784 -4.340 14.669 1.00 97.44 88 PHE A N 1
ATOM 658 C CA . PHE A 1 88 ? 0.935 -3.692 13.667 1.00 97.44 88 PHE A CA 1
ATOM 659 C C . PHE A 1 88 ? 1.026 -4.493 12.354 1.00 97.44 88 PHE A C 1
ATOM 661 O O . PHE A 1 88 ? 1.757 -5.489 12.297 1.00 97.44 88 PHE A O 1
ATOM 668 N N . SER A 1 89 ? 0.265 -4.122 11.327 1.00 97.31 89 SER A N 1
ATOM 669 C CA . SER A 1 89 ? 0.232 -4.817 10.039 1.00 97.31 89 SER A CA 1
ATOM 670 C C . SER A 1 89 ? 1.561 -4.687 9.303 1.00 97.31 89 SER A C 1
ATOM 672 O O . SER A 1 89 ? 2.266 -5.691 9.174 1.00 97.31 89 SER A O 1
ATOM 674 N N . GLY A 1 90 ? 1.934 -3.467 8.912 1.00 93.25 90 GLY A N 1
ATOM 675 C CA . GLY A 1 90 ? 3.110 -3.202 8.083 1.00 93.25 90 GLY A CA 1
ATOM 676 C C . GLY A 1 90 ? 2.937 -3.613 6.621 1.00 93.25 90 GLY A C 1
ATOM 677 O O . GLY A 1 90 ? 3.927 -3.630 5.899 1.00 93.25 90 GLY A O 1
ATOM 678 N N . ASP A 1 91 ? 1.719 -3.999 6.222 1.00 94.81 91 ASP A N 1
ATOM 679 C CA . ASP A 1 91 ? 1.349 -4.192 4.822 1.00 94.81 91 ASP A CA 1
ATOM 680 C C . ASP A 1 91 ? 0.897 -2.885 4.147 1.00 94.81 91 ASP A C 1
ATOM 682 O O . ASP A 1 91 ? 1.438 -2.594 3.096 1.00 94.81 91 ASP A O 1
ATOM 686 N N . ASP A 1 92 ? -0.077 -2.096 4.628 1.00 96.31 92 ASP A N 1
ATOM 687 C CA . ASP A 1 92 ? -1.022 -2.276 5.748 1.00 96.31 92 ASP A CA 1
ATOM 688 C C . ASP A 1 92 ? -2.458 -2.668 5.310 1.00 96.31 92 ASP A C 1
ATOM 690 O O . ASP A 1 92 ? -3.002 -2.136 4.344 1.00 96.31 92 ASP A O 1
ATOM 694 N N . PHE A 1 93 ? -3.126 -3.554 6.070 1.00 98.50 93 PHE A N 1
ATOM 695 C CA . PHE A 1 93 ? -4.555 -3.889 5.897 1.00 98.50 93 PHE A CA 1
ATOM 696 C C . PHE A 1 93 ? -5.218 -4.280 7.229 1.00 98.50 93 PHE A C 1
ATOM 698 O O . PHE A 1 93 ? -4.850 -5.296 7.827 1.00 98.50 93 PHE A O 1
ATOM 705 N N . TYR A 1 94 ? -6.231 -3.526 7.667 1.00 98.75 94 TYR A N 1
ATOM 706 C CA . TYR A 1 94 ? -6.962 -3.751 8.918 1.00 98.75 94 TYR A CA 1
ATOM 707 C C . TYR A 1 94 ? -8.478 -3.732 8.732 1.00 98.75 94 TYR A C 1
ATOM 709 O O . TYR A 1 94 ? -9.028 -2.910 8.005 1.00 98.75 94 TYR A O 1
ATOM 717 N N . ILE A 1 95 ? -9.153 -4.575 9.507 1.00 98.44 95 ILE A N 1
ATOM 718 C CA . ILE A 1 95 ? -10.586 -4.531 9.789 1.00 98.44 95 ILE A CA 1
ATOM 719 C C . ILE A 1 95 ? -10.771 -4.119 11.244 1.00 98.44 95 ILE A C 1
ATOM 721 O O . ILE A 1 95 ? -10.255 -4.781 12.150 1.00 98.44 95 ILE A O 1
ATOM 725 N N . LEU A 1 96 ? -11.517 -3.041 11.467 1.00 98.31 96 LEU A N 1
ATOM 726 C CA . LEU A 1 96 ? -11.714 -2.433 12.777 1.00 98.31 96 LEU A CA 1
ATOM 727 C C . LEU A 1 96 ? -13.164 -2.599 13.246 1.00 98.31 96 LEU A C 1
ATOM 729 O O . LEU A 1 96 ? -14.111 -2.531 12.462 1.00 98.31 96 LEU A O 1
ATOM 733 N N . SER A 1 97 ? -13.331 -2.758 14.560 1.00 97.38 97 SER A N 1
ATOM 734 C CA . SER A 1 97 ? -14.643 -2.865 15.234 1.00 97.38 97 SER A CA 1
ATOM 735 C C . SER A 1 97 ? -15.539 -1.642 15.042 1.00 97.38 97 SER A C 1
ATOM 737 O O . SER A 1 97 ? -16.744 -1.733 15.249 1.00 97.38 97 SER A O 1
ATOM 739 N N . THR A 1 98 ? -14.966 -0.517 14.622 1.00 96.88 98 THR A N 1
ATOM 740 C CA . THR A 1 98 ? -15.658 0.762 14.445 1.00 96.88 98 THR A CA 1
ATOM 741 C C . THR A 1 98 ? -16.476 0.874 13.167 1.00 96.88 98 THR A C 1
ATOM 743 O O . THR A 1 98 ? -17.189 1.857 13.009 1.00 96.88 98 THR A O 1
ATOM 746 N N . GLY A 1 99 ? -16.386 -0.081 12.238 1.00 96.50 99 GLY A N 1
ATOM 747 C CA . GLY A 1 99 ? -16.927 0.117 10.883 1.00 96.50 99 GLY A CA 1
ATOM 748 C C . GLY A 1 99 ? -15.855 0.227 9.812 1.00 96.50 99 GLY A C 1
ATOM 749 O O . GLY A 1 99 ? -16.137 0.057 8.630 1.00 96.50 99 GLY A O 1
ATOM 750 N N . LEU A 1 100 ? -14.631 0.556 10.219 1.00 98.25 100 LEU A N 1
ATOM 751 C CA . LEU A 1 100 ? -13.585 0.986 9.307 1.00 98.25 100 LEU A CA 1
ATOM 752 C C . LEU A 1 100 ? -12.773 -0.198 8.769 1.00 98.25 100 LEU A C 1
ATOM 754 O O . LEU A 1 100 ? -12.464 -1.153 9.487 1.00 98.25 100 LEU A O 1
ATOM 758 N N . VAL A 1 101 ? -12.375 -0.075 7.505 1.00 98.44 101 VAL A N 1
ATOM 759 C CA . VAL A 1 101 ? -11.281 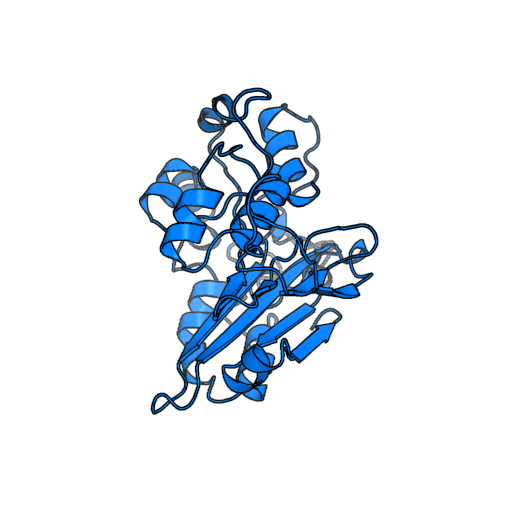-0.837 6.899 1.00 98.44 101 VAL A CA 1
ATOM 760 C C . VAL A 1 101 ? -10.191 0.171 6.559 1.00 98.44 101 VAL A C 1
ATOM 762 O O . VAL A 1 101 ? -10.468 1.150 5.866 1.00 98.44 101 VAL A O 1
ATOM 765 N N . THR A 1 102 ? -8.978 -0.033 7.068 1.00 98.06 102 THR A N 1
ATOM 766 C CA . THR A 1 102 ? -7.838 0.864 6.823 1.00 98.06 102 THR A CA 1
ATOM 767 C C . THR A 1 102 ? -6.749 0.113 6.071 1.00 98.06 102 THR A C 1
ATOM 769 O O . THR A 1 102 ? -6.421 -1.026 6.397 1.00 98.06 102 THR A O 1
ATOM 772 N N . LEU A 1 103 ? -6.235 0.731 5.012 1.00 96.81 103 LEU A N 1
ATOM 773 C CA . LEU A 1 103 ? -5.187 0.190 4.156 1.00 96.81 103 LEU A CA 1
ATOM 774 C C . LEU A 1 103 ? -4.400 1.332 3.520 1.00 96.81 103 LEU A C 1
ATOM 776 O O . LEU A 1 103 ? -4.913 2.448 3.409 1.00 96.81 103 LEU A O 1
ATOM 780 N N . GLU A 1 104 ? -3.183 1.050 3.078 1.00 93.31 104 GLU A N 1
ATOM 781 C CA . GLU A 1 104 ? -2.307 2.032 2.441 1.00 93.31 104 GLU A CA 1
ATOM 782 C C . GLU A 1 104 ? -1.582 1.454 1.231 1.00 93.31 104 GLU A C 1
ATOM 784 O O . GLU A 1 104 ? -1.564 0.250 1.013 1.00 93.31 104 GLU A O 1
ATOM 789 N N . THR A 1 105 ? -1.005 2.329 0.417 1.00 89.00 105 THR A N 1
ATOM 790 C CA . THR A 1 105 ? 0.018 1.943 -0.551 1.00 89.00 105 THR A CA 1
ATOM 791 C C . THR A 1 105 ? 1.087 3.020 -0.529 1.00 89.00 105 THR A C 1
ATOM 793 O O . THR A 1 105 ? 0.805 4.166 -0.893 1.00 89.00 105 THR A O 1
ATOM 796 N N . SER A 1 106 ? 2.300 2.682 -0.114 1.00 80.50 106 SER A N 1
ATOM 797 C CA . SER A 1 106 ? 3.294 3.722 0.137 1.00 80.50 106 SER A CA 1
ATOM 798 C C . SER A 1 106 ? 3.872 4.309 -1.151 1.00 80.50 106 SER A C 1
ATOM 800 O O . SER A 1 106 ? 3.943 3.666 -2.206 1.00 80.50 106 SER A O 1
ATOM 802 N N . ILE A 1 107 ? 4.344 5.543 -1.031 1.00 71.69 107 ILE A N 1
ATOM 803 C CA . ILE A 1 107 ? 5.259 6.168 -1.983 1.00 71.69 107 ILE A CA 1
ATOM 804 C C . ILE A 1 107 ? 6.578 6.479 -1.313 1.00 71.69 107 ILE A C 1
ATOM 806 O O . ILE A 1 107 ? 6.677 6.583 -0.092 1.00 71.69 107 ILE A O 1
ATOM 810 N N . ASP A 1 108 ? 7.539 6.793 -2.164 1.00 76.25 108 ASP A N 1
ATOM 811 C CA . ASP A 1 108 ? 8.763 7.454 -1.762 1.00 76.25 108 ASP A CA 1
ATOM 812 C C . ASP A 1 108 ? 8.604 8.982 -1.831 1.00 76.25 108 ASP A C 1
ATOM 814 O O . ASP A 1 108 ? 7.972 9.523 -2.745 1.00 76.25 108 ASP A O 1
ATOM 818 N N . ASN A 1 109 ? 9.239 9.698 -0.901 1.00 86.56 109 ASN A N 1
ATOM 819 C CA . ASN A 1 109 ? 9.540 11.114 -1.091 1.00 86.56 109 ASN A CA 1
ATOM 820 C C . ASN A 1 109 ? 10.874 11.254 -1.841 1.00 86.56 109 ASN A C 1
ATOM 822 O O . ASN A 1 109 ? 11.931 10.893 -1.330 1.00 86.56 109 ASN A O 1
ATOM 826 N N . SER A 1 110 ? 10.825 11.815 -3.047 1.00 87.25 110 SER A N 1
ATOM 827 C CA . SER A 1 110 ? 12.006 12.051 -3.890 1.00 87.25 110 SER A CA 1
ATOM 828 C C . SER A 1 110 ? 12.500 13.498 -3.837 1.00 87.25 110 SER A C 1
ATOM 830 O O . SER A 1 110 ? 13.470 13.841 -4.511 1.00 87.25 110 SER A O 1
ATOM 832 N N . ASN A 1 111 ? 11.868 14.354 -3.026 1.00 91.75 111 ASN A N 1
ATOM 833 C CA . ASN A 1 111 ? 12.293 15.730 -2.812 1.00 91.75 111 ASN A CA 1
ATOM 834 C C . ASN A 1 111 ? 13.160 15.839 -1.543 1.00 91.75 111 ASN A C 1
ATOM 836 O O . ASN A 1 111 ? 12.624 15.887 -0.427 1.00 91.75 111 ASN A O 1
ATOM 840 N N . PRO A 1 112 ? 14.498 15.944 -1.673 1.00 91.25 112 PRO A N 1
ATOM 841 C CA . PRO A 1 112 ? 15.384 16.009 -0.516 1.00 91.25 112 PRO A CA 1
ATOM 842 C C . PRO A 1 112 ? 15.190 17.278 0.325 1.00 91.25 112 PRO A C 1
ATOM 844 O O . PRO A 1 112 ? 15.525 17.286 1.509 1.00 91.25 112 PRO A O 1
ATOM 847 N N . ALA A 1 113 ? 14.602 18.343 -0.234 1.00 94.69 113 ALA A N 1
ATOM 848 C CA . ALA A 1 113 ? 14.326 19.570 0.510 1.00 94.69 113 ALA A CA 1
ATOM 849 C C . ALA A 1 113 ? 13.266 19.383 1.612 1.00 94.69 113 ALA A C 1
ATOM 851 O O . ALA A 1 113 ? 13.151 20.242 2.492 1.00 94.69 113 ALA A O 1
ATOM 852 N N . LEU A 1 114 ? 12.500 18.285 1.577 1.00 94.56 114 LEU A N 1
ATOM 853 C CA . LEU A 1 114 ? 11.499 17.948 2.591 1.00 94.56 114 LEU A CA 1
ATOM 854 C C . LEU A 1 114 ? 12.083 17.189 3.788 1.00 94.56 114 LEU A C 1
ATOM 856 O O . LEU A 1 114 ? 11.470 17.200 4.854 1.00 94.56 114 LEU A O 1
ATOM 860 N N . TRP A 1 115 ? 13.289 16.618 3.684 1.00 94.12 115 TRP A N 1
ATOM 861 C CA . TRP A 1 115 ? 13.900 15.876 4.797 1.00 94.12 115 TRP A CA 1
ATOM 862 C C . TRP A 1 115 ? 14.167 16.728 6.035 1.00 94.12 115 TRP A C 1
ATOM 864 O O . TRP A 1 115 ? 14.186 16.206 7.143 1.00 94.12 115 TRP A O 1
ATOM 874 N N . LYS A 1 116 ? 14.251 18.054 5.884 1.00 94.69 116 LYS A N 1
ATOM 875 C CA . LYS A 1 116 ? 14.315 18.994 7.013 1.00 94.69 116 LYS A CA 1
ATOM 876 C C . LYS A 1 116 ? 13.110 18.912 7.963 1.00 94.69 116 LYS A C 1
ATOM 878 O O . LYS A 1 116 ? 13.206 19.409 9.081 1.00 94.69 116 LYS A O 1
ATOM 883 N N . PHE A 1 117 ? 11.986 18.334 7.536 1.00 95.12 117 PHE A N 1
ATOM 884 C CA . PHE A 1 117 ? 10.801 18.138 8.376 1.00 95.12 117 PHE A CA 1
ATOM 885 C C . PHE A 1 117 ? 10.828 16.822 9.163 1.00 95.12 117 PHE A C 1
ATOM 887 O O . PHE A 1 117 ? 10.037 16.659 10.087 1.00 95.12 117 PHE A O 1
ATOM 894 N N . VAL A 1 118 ? 11.760 15.916 8.852 1.00 95.31 118 VAL A N 1
ATOM 895 C CA . VAL A 1 118 ? 11.990 14.700 9.635 1.00 95.31 118 VAL A CA 1
ATOM 896 C C . VAL A 1 118 ? 12.836 15.078 10.849 1.00 95.31 118 VAL A C 1
ATOM 898 O O . VAL A 1 118 ? 14.036 15.320 10.738 1.00 95.31 118 VAL A O 1
ATOM 901 N N . GLN A 1 119 ? 12.191 15.185 12.010 1.00 94.00 119 GLN A N 1
ATOM 902 C CA . GLN A 1 119 ? 12.808 15.647 13.256 1.00 94.00 119 GLN A CA 1
ATOM 903 C C . GLN A 1 119 ? 12.607 14.623 14.380 1.00 94.00 119 GLN A C 1
ATOM 905 O O . GLN A 1 119 ? 11.565 13.974 14.432 1.00 94.00 119 GLN A O 1
ATOM 910 N N . PRO A 1 120 ? 13.564 14.471 15.315 1.00 94.12 120 PRO A N 1
ATOM 911 C CA . PRO A 1 120 ? 13.412 13.556 16.449 1.00 94.12 120 PRO A CA 1
ATOM 912 C C . PRO A 1 120 ? 12.415 14.067 17.501 1.00 94.12 120 PRO A C 1
ATOM 914 O O . PRO A 1 120 ? 11.924 13.289 18.315 1.00 94.12 120 PRO A O 1
ATOM 917 N N . THR A 1 121 ? 12.125 15.371 17.512 1.00 96.00 121 THR A N 1
ATOM 918 C CA . THR A 1 121 ? 11.202 16.022 18.447 1.00 96.00 121 THR A CA 1
ATOM 919 C C . THR A 1 121 ? 9.982 16.564 17.710 1.00 96.00 121 THR A C 1
ATOM 921 O O . THR A 1 121 ? 10.077 17.053 16.589 1.00 96.00 121 THR A O 1
ATOM 924 N N . GLY A 1 122 ? 8.808 16.460 18.340 1.00 94.69 122 GLY A N 1
ATOM 925 C CA . GLY A 1 122 ? 7.537 16.883 17.738 1.00 94.69 122 GLY A CA 1
ATOM 926 C C . GLY A 1 122 ? 6.949 15.905 16.711 1.00 94.69 122 GLY A C 1
ATOM 927 O O . GLY A 1 122 ? 5.842 16.151 16.232 1.00 94.69 122 GLY A O 1
ATOM 928 N N . ALA A 1 123 ? 7.639 14.794 16.436 1.00 95.69 123 ALA A N 1
ATOM 929 C CA . ALA A 1 123 ? 7.237 13.748 15.504 1.00 95.69 123 ALA A CA 1
ATOM 930 C C . ALA A 1 123 ? 6.964 12.413 16.210 1.00 95.69 123 ALA A C 1
ATOM 932 O O . ALA A 1 123 ? 7.610 12.063 17.199 1.00 95.69 123 ALA A O 1
ATOM 933 N N . VAL A 1 124 ? 6.032 11.641 15.657 1.00 96.19 124 VAL A N 1
ATOM 934 C CA . VAL A 1 124 ? 5.740 10.261 16.049 1.00 96.19 124 VAL A CA 1
ATOM 935 C C . VAL A 1 124 ? 5.832 9.390 14.800 1.00 96.19 124 VAL A C 1
ATOM 937 O O . VAL A 1 124 ? 5.216 9.703 13.783 1.00 96.19 124 VAL A O 1
ATOM 940 N N . MET A 1 125 ? 6.604 8.302 14.874 1.00 94.81 125 MET A N 1
ATOM 941 C CA . MET A 1 125 ? 6.754 7.354 13.762 1.00 94.81 125 MET A CA 1
ATOM 942 C C . MET A 1 125 ? 5.398 6.828 13.288 1.00 94.81 125 MET A C 1
ATOM 944 O O . MET A 1 125 ? 4.474 6.656 14.093 1.00 94.81 125 MET A O 1
ATOM 948 N N . GLU A 1 126 ? 5.299 6.541 11.993 1.00 95.44 126 GLU A N 1
ATOM 949 C CA . GLU A 1 126 ? 4.050 6.169 11.333 1.00 95.44 126 GLU A CA 1
ATOM 950 C C . GLU A 1 126 ? 3.371 5.000 12.031 1.00 95.44 126 GLU A C 1
ATOM 952 O O . GLU A 1 126 ? 2.204 5.123 12.399 1.00 95.44 126 GLU A O 1
ATOM 957 N N . TRP A 1 127 ? 4.118 3.933 12.333 1.00 95.38 127 TRP A N 1
ATOM 958 C CA . TRP A 1 127 ? 3.525 2.714 12.886 1.00 95.38 127 TRP A CA 1
ATOM 959 C C . TRP A 1 127 ? 2.766 2.969 14.198 1.00 95.38 127 TRP A C 1
ATOM 961 O O . TRP A 1 127 ? 1.771 2.305 14.493 1.00 95.38 127 TRP A O 1
ATOM 971 N N . LEU A 1 128 ? 3.221 3.939 15.002 1.00 97.06 128 LEU A N 1
ATOM 972 C CA . LEU A 1 128 ? 2.561 4.301 16.252 1.00 97.06 128 LEU A CA 1
ATOM 973 C C . LEU A 1 128 ? 1.351 5.207 15.995 1.00 97.06 128 LEU A C 1
ATOM 975 O O . LEU A 1 128 ? 0.307 4.997 16.614 1.00 97.06 128 LEU A O 1
ATOM 979 N N . ARG A 1 129 ? 1.452 6.158 15.054 1.00 97.69 129 ARG A N 1
ATOM 980 C CA . ARG A 1 129 ? 0.308 6.981 14.612 1.00 97.69 129 ARG A CA 1
ATOM 981 C C . ARG A 1 129 ? -0.815 6.107 14.048 1.00 97.69 129 ARG A C 1
ATOM 983 O O . ARG A 1 129 ? -1.971 6.315 14.407 1.00 97.69 129 ARG A O 1
ATOM 990 N N . ASN A 1 130 ? -0.470 5.091 13.258 1.00 97.25 130 ASN A N 1
ATOM 991 C CA . ASN A 1 130 ? -1.379 4.094 12.693 1.00 97.25 130 ASN A CA 1
ATOM 992 C C . ASN A 1 130 ? -2.134 3.325 13.790 1.00 97.25 130 ASN A C 1
ATOM 994 O O . ASN A 1 130 ? -3.365 3.347 13.837 1.00 97.25 130 ASN A O 1
ATOM 998 N N . ILE A 1 131 ? -1.411 2.732 14.751 1.00 97.69 131 ILE A N 1
ATOM 999 C CA . ILE A 1 131 ? -2.024 2.033 15.895 1.00 97.69 131 ILE A CA 1
ATOM 1000 C C . ILE A 1 131 ? -2.981 2.954 16.665 1.00 97.69 131 ILE A C 1
ATOM 1002 O O . ILE A 1 131 ? -4.078 2.527 17.034 1.00 97.69 131 ILE A O 1
ATOM 1006 N N . VAL A 1 132 ? -2.572 4.194 16.946 1.00 97.62 132 VAL A N 1
ATOM 1007 C CA . VAL A 1 132 ? -3.385 5.152 17.711 1.00 97.62 132 VAL A CA 1
ATOM 1008 C C . VAL A 1 132 ? -4.649 5.535 16.938 1.00 97.62 132 VAL A C 1
ATOM 1010 O O . VAL A 1 132 ? -5.739 5.480 17.509 1.00 97.62 132 VAL A O 1
ATOM 1013 N N . ALA A 1 133 ? -4.536 5.845 15.645 1.00 98.31 133 ALA A N 1
ATOM 1014 C CA . ALA A 1 133 ? -5.677 6.184 14.798 1.00 98.31 133 ALA A CA 1
ATOM 1015 C C . ALA A 1 133 ? -6.671 5.016 14.676 1.00 98.31 133 ALA A C 1
ATOM 1017 O O . ALA A 1 133 ? -7.863 5.206 14.914 1.00 98.31 133 ALA A O 1
ATOM 1018 N N . ASN A 1 134 ? -6.191 3.789 14.434 1.00 98.25 134 ASN A N 1
ATOM 1019 C CA . ASN A 1 134 ? -7.035 2.586 14.366 1.00 98.25 134 ASN A CA 1
ATOM 1020 C C . ASN A 1 134 ? -7.771 2.283 15.681 1.00 98.25 134 ASN A C 1
ATOM 1022 O O . ASN A 1 134 ? -8.825 1.651 15.674 1.00 98.25 134 ASN A O 1
ATOM 1026 N N . ARG A 1 135 ? -7.210 2.692 16.824 1.00 97.62 135 ARG A N 1
ATOM 1027 C CA . ARG A 1 135 ? -7.815 2.477 18.146 1.00 97.62 135 ARG A CA 1
ATOM 1028 C C . ARG A 1 135 ? -8.845 3.539 18.507 1.00 97.62 135 ARG A C 1
ATOM 1030 O O . ARG A 1 135 ? -9.858 3.199 19.111 1.00 97.62 135 ARG A O 1
ATOM 1037 N N . LEU A 1 136 ? -8.566 4.802 18.198 1.00 97.19 136 LEU A N 1
ATOM 1038 C CA . LEU A 1 136 ? -9.325 5.937 18.727 1.00 97.19 136 LEU A CA 1
ATOM 1039 C C . LEU A 1 136 ? -10.395 6.478 17.773 1.00 97.19 136 LEU A C 1
ATOM 1041 O O . LEU A 1 136 ? -11.338 7.100 18.247 1.00 97.19 136 LEU A O 1
ATOM 1045 N N . ALA A 1 137 ? -10.268 6.265 16.463 1.00 97.81 137 ALA A N 1
ATOM 1046 C CA . ALA A 1 137 ? -11.192 6.837 15.488 1.00 97.81 137 ALA A CA 1
ATOM 1047 C C . ALA A 1 137 ? -12.468 6.004 15.321 1.00 97.81 137 ALA A C 1
ATOM 1049 O O . ALA A 1 137 ? -12.398 4.810 15.024 1.00 97.81 137 ALA A O 1
ATOM 1050 N N . ALA A 1 138 ? -13.630 6.647 15.417 1.00 96.56 138 ALA A N 1
ATOM 1051 C CA . ALA A 1 138 ? -14.923 6.070 15.057 1.00 96.56 138 ALA A CA 1
ATOM 1052 C C . ALA A 1 138 ? -15.305 6.361 13.595 1.00 96.56 138 ALA A C 1
ATOM 1054 O O . ALA A 1 138 ? -16.100 5.630 13.007 1.00 96.56 138 ALA A O 1
ATOM 1055 N N . THR A 1 139 ? -14.731 7.401 12.983 1.00 98.19 139 THR A N 1
ATOM 1056 C CA . THR A 1 139 ? -14.999 7.778 11.584 1.00 98.19 139 THR A CA 1
ATOM 1057 C C . THR A 1 139 ? -13.720 7.933 10.765 1.00 98.19 139 THR A C 1
ATOM 1059 O O . THR A 1 139 ? -12.640 8.159 11.305 1.00 98.19 139 THR A O 1
ATOM 1062 N N . GLY A 1 140 ? -13.833 7.877 9.432 1.00 97.12 140 GLY A N 1
ATOM 1063 C CA . GLY A 1 140 ? -12.691 8.136 8.544 1.00 97.12 140 GLY A CA 1
ATOM 1064 C C . GLY A 1 140 ? -12.114 9.552 8.696 1.00 97.12 140 GLY A C 1
ATOM 1065 O O . GLY A 1 140 ? -10.905 9.739 8.592 1.00 97.12 140 GLY A O 1
ATOM 1066 N N . LYS A 1 141 ? -12.962 10.543 9.013 1.00 97.88 141 LYS A N 1
ATOM 1067 C CA . LYS A 1 141 ? -12.524 11.919 9.285 1.00 97.88 141 LYS A CA 1
ATOM 1068 C C . LYS A 1 141 ? -11.682 11.987 10.560 1.00 97.88 141 LYS A C 1
ATOM 1070 O O . LYS A 1 141 ? -10.576 12.515 10.526 1.00 97.88 141 LYS A O 1
ATOM 1075 N N . GLU A 1 142 ? -12.175 11.406 11.652 1.00 98.19 142 GLU A N 1
ATOM 1076 C CA . GLU A 1 142 ? -11.427 11.323 12.912 1.00 98.19 142 GLU A CA 1
ATOM 1077 C C . GLU A 1 142 ? -10.117 10.555 12.737 1.00 98.19 142 GLU A C 1
ATOM 1079 O O . GLU A 1 142 ? -9.092 10.955 13.283 1.00 98.19 142 GLU A O 1
ATOM 1084 N N . TRP A 1 143 ? -10.125 9.483 11.939 1.00 98.38 143 TRP A N 1
ATOM 1085 C CA . TRP A 1 143 ? -8.918 8.716 11.649 1.00 98.38 143 TRP A CA 1
ATOM 1086 C C . TRP A 1 143 ? -7.848 9.603 11.009 1.00 98.38 143 TRP A C 1
ATOM 1088 O O . TRP A 1 143 ? -6.719 9.640 11.496 1.00 98.38 143 TRP A O 1
ATOM 1098 N N . ALA A 1 144 ? -8.210 10.389 9.991 1.00 96.62 144 ALA A N 1
ATOM 1099 C CA . ALA A 1 144 ? -7.294 11.326 9.341 1.00 96.62 144 ALA A CA 1
ATOM 1100 C C . ALA A 1 144 ? -6.806 12.438 10.293 1.00 96.62 144 ALA A C 1
ATOM 1102 O O . ALA A 1 144 ? -5.618 12.775 10.313 1.00 96.62 144 ALA A O 1
ATOM 1103 N N . GLU A 1 145 ? -7.695 12.990 11.119 1.00 97.94 145 GLU A N 1
ATOM 1104 C CA . GLU A 1 145 ? -7.352 14.016 12.115 1.00 97.94 145 GLU A CA 1
ATOM 1105 C C . GLU A 1 145 ? -6.409 13.489 13.204 1.00 97.94 145 GLU A C 1
ATOM 1107 O O . GLU A 1 145 ? -5.538 14.219 13.672 1.00 97.94 145 GLU A O 1
ATOM 1112 N N . ILE A 1 146 ? -6.552 12.229 13.617 1.00 98.00 146 ILE A N 1
ATOM 1113 C CA . ILE A 1 146 ? -5.680 11.605 14.618 1.00 98.00 146 ILE A CA 1
ATOM 1114 C C . ILE A 1 146 ? -4.341 11.212 13.989 1.00 98.00 146 ILE A C 1
ATOM 1116 O O . ILE A 1 146 ? -3.294 11.528 14.553 1.00 98.00 146 ILE A O 1
ATOM 1120 N N . PHE A 1 147 ? -4.360 10.574 12.817 1.00 97.06 147 PHE A N 1
ATOM 1121 C CA . PHE A 1 147 ? -3.160 10.093 12.127 1.00 97.06 147 PHE A CA 1
ATOM 1122 C C . PHE A 1 147 ? -2.216 11.222 11.684 1.00 97.06 147 PHE A C 1
ATOM 1124 O O . PHE A 1 147 ? -0.999 11.027 11.646 1.00 97.06 147 PHE A O 1
ATOM 1131 N N . SER A 1 148 ? -2.761 12.401 11.364 1.00 95.62 148 SER A N 1
ATOM 1132 C CA . SER A 1 148 ? -1.985 13.573 10.927 1.00 95.62 148 SER A CA 1
ATOM 1133 C C . SER A 1 148 ? -1.240 14.291 12.058 1.00 95.62 148 SER A C 1
ATOM 1135 O O . SER A 1 148 ? -0.314 15.064 11.791 1.00 95.62 148 SER A O 1
ATOM 1137 N N . LYS A 1 149 ? -1.592 14.034 13.326 1.00 97.31 149 LYS A N 1
ATOM 1138 C CA . LYS A 1 149 ? -0.895 14.625 14.476 1.00 97.31 149 LYS A CA 1
ATOM 1139 C C . LYS A 1 149 ? 0.536 14.106 14.553 1.00 97.31 149 LYS A C 1
ATOM 1141 O O . LYS A 1 149 ? 0.778 12.908 14.436 1.00 97.31 149 LYS A O 1
ATOM 1146 N N . HIS A 1 150 ? 1.474 15.016 14.815 1.00 96.88 150 HIS A N 1
ATOM 1147 C CA . HIS A 1 150 ? 2.900 14.702 14.952 1.00 96.88 150 HIS A CA 1
ATOM 1148 C C . HIS A 1 150 ? 3.472 13.943 13.745 1.00 96.88 150 HIS A C 1
ATOM 1150 O O . HIS A 1 150 ? 4.250 13.005 13.916 1.00 96.88 150 HIS A O 1
ATOM 1156 N N . ASN A 1 151 ? 3.062 14.323 12.530 1.00 94.75 151 ASN A N 1
ATOM 1157 C CA . ASN A 1 151 ? 3.563 13.718 11.300 1.00 94.75 151 ASN A CA 1
ATOM 1158 C C . ASN A 1 151 ? 5.103 13.678 11.287 1.00 94.75 151 ASN A C 1
ATOM 1160 O O . ASN A 1 151 ? 5.757 14.707 11.442 1.00 94.75 151 ASN A O 1
ATOM 1164 N N . SER A 1 152 ? 5.661 12.484 11.089 1.00 93.44 152 SER A N 1
ATOM 1165 C CA . SER A 1 152 ? 7.100 12.230 11.044 1.00 93.44 152 SER A CA 1
ATOM 1166 C C . SER A 1 152 ? 7.736 12.471 9.679 1.00 93.44 152 SER A C 1
ATOM 1168 O O . SER A 1 152 ? 8.959 12.561 9.601 1.00 93.44 152 SER A O 1
ATOM 1170 N N . GLY A 1 153 ? 6.938 12.545 8.607 1.00 88.69 153 GLY A N 1
ATOM 1171 C CA . GLY A 1 153 ? 7.447 12.558 7.232 1.00 88.69 153 GLY A CA 1
ATOM 1172 C C . GLY A 1 153 ? 8.054 11.221 6.788 1.00 88.69 153 GLY A C 1
ATOM 1173 O O . GLY A 1 153 ? 8.843 11.194 5.846 1.00 88.69 153 GLY A O 1
ATOM 1174 N N . THR A 1 154 ? 7.711 10.127 7.476 1.00 82.69 154 THR A N 1
ATOM 1175 C CA . THR A 1 154 ? 8.189 8.762 7.221 1.00 82.69 154 THR A CA 1
ATOM 1176 C C . THR A 1 154 ? 7.014 7.834 6.909 1.00 82.69 154 THR A C 1
ATOM 1178 O O . THR A 1 154 ? 5.923 8.023 7.449 1.00 82.69 154 THR A O 1
ATOM 1181 N N . TYR A 1 155 ? 7.253 6.845 6.049 1.00 76.25 155 TYR A N 1
ATOM 1182 C CA . TYR A 1 155 ? 6.292 5.898 5.485 1.00 76.25 155 TYR A CA 1
ATOM 1183 C C . TYR A 1 155 ? 5.105 6.608 4.798 1.00 76.25 155 TYR A C 1
ATOM 1185 O O . TYR A 1 155 ? 3.952 6.536 5.217 1.00 76.25 155 TYR A O 1
ATOM 1193 N N . ASN A 1 156 ? 5.436 7.397 3.768 1.00 77.00 156 ASN A N 1
ATOM 1194 C CA . ASN A 1 156 ? 4.541 8.368 3.126 1.00 77.00 156 ASN A CA 1
ATOM 1195 C C . ASN A 1 156 ? 3.543 7.736 2.131 1.00 77.00 156 ASN A C 1
ATOM 1197 O O . ASN A 1 156 ? 3.840 6.735 1.484 1.00 77.00 156 ASN A O 1
ATOM 1201 N N . ILE A 1 157 ? 2.375 8.372 1.952 1.00 62.34 157 ILE A N 1
ATOM 1202 C CA . ILE A 1 157 ? 1.278 7.932 1.062 1.00 62.34 157 ILE A CA 1
ATOM 1203 C C . ILE A 1 157 ? 0.683 9.170 0.347 1.00 62.34 157 ILE A C 1
ATOM 1205 O O . ILE A 1 157 ? 0.115 10.029 1.026 1.00 62.34 157 ILE A O 1
ATOM 1209 N N . PRO A 1 158 ? 0.758 9.328 -0.990 1.00 65.94 158 PRO A N 1
ATOM 1210 C CA . PRO A 1 158 ? 0.148 10.421 -1.720 1.00 65.94 158 PRO A CA 1
ATOM 1211 C C . PRO A 1 158 ? -1.120 9.932 -2.411 1.00 65.94 158 PRO A C 1
ATOM 1213 O O . PRO A 1 158 ? -1.172 8.893 -3.066 1.00 65.94 158 PRO A O 1
ATOM 1216 N N . TYR A 1 159 ? -2.136 10.765 -2.357 1.00 71.75 159 TYR A N 1
ATOM 1217 C CA . TYR A 1 159 ? -3.301 10.598 -3.215 1.00 71.75 159 TYR A CA 1
ATOM 1218 C C . TYR A 1 159 ? -3.548 11.846 -4.066 1.00 71.75 159 TYR A C 1
ATOM 1220 O O . TYR A 1 159 ? -4.048 11.765 -5.183 1.00 71.75 159 TYR A O 1
ATOM 1228 N N . TYR A 1 160 ? -3.148 13.009 -3.551 1.00 85.44 160 TYR A N 1
ATOM 1229 C CA . TYR A 1 160 ? -3.428 14.305 -4.150 1.00 85.44 160 TYR A CA 1
ATOM 1230 C C . TYR A 1 160 ? -2.286 14.789 -5.045 1.00 85.44 160 TYR A C 1
ATOM 1232 O O . TYR A 1 160 ? -1.108 14.604 -4.730 1.00 85.44 160 TYR A O 1
ATOM 1240 N N . GLU A 1 161 ? -2.642 15.483 -6.126 1.00 86.69 161 GLU A N 1
ATOM 1241 C CA . GLU A 1 161 ? -1.691 16.073 -7.076 1.00 86.69 161 GLU A CA 1
ATOM 1242 C C . GLU A 1 161 ? -0.714 17.046 -6.397 1.00 86.69 161 GLU A C 1
ATOM 1244 O O . GLU A 1 161 ? 0.472 17.078 -6.717 1.00 86.69 161 GLU A O 1
ATOM 1249 N N . GLU A 1 162 ? -1.179 17.802 -5.402 1.00 89.94 162 GLU A N 1
ATOM 1250 C CA . GLU A 1 162 ? -0.333 18.702 -4.610 1.00 89.94 162 GLU A CA 1
ATOM 1251 C C . GLU A 1 162 ? 0.793 17.947 -3.894 1.00 89.94 162 GLU A C 1
ATOM 1253 O O . GLU A 1 162 ? 1.942 18.391 -3.907 1.00 89.94 162 GLU A O 1
ATOM 1258 N N . VAL A 1 163 ? 0.483 16.774 -3.328 1.00 89.62 163 VAL A N 1
ATOM 1259 C CA . VAL A 1 163 ? 1.465 15.912 -2.656 1.00 89.62 163 VAL A CA 1
ATOM 1260 C C . VAL A 1 163 ? 2.426 15.319 -3.683 1.00 89.62 163 VAL A C 1
ATOM 1262 O O . VAL A 1 163 ? 3.631 15.391 -3.473 1.00 89.62 163 VAL A O 1
ATOM 1265 N N . PHE A 1 164 ? 1.910 14.821 -4.814 1.00 88.62 164 PHE A N 1
ATOM 1266 C CA . PHE A 1 164 ? 2.714 14.309 -5.934 1.00 88.62 164 PHE A CA 1
ATOM 1267 C C . PHE A 1 164 ? 3.732 15.346 -6.438 1.00 88.62 164 PHE A C 1
ATOM 1269 O O . PHE A 1 164 ? 4.895 15.037 -6.707 1.00 88.62 164 PHE A O 1
ATOM 1276 N N . ASN A 1 165 ? 3.300 16.602 -6.549 1.00 90.12 165 ASN A N 1
ATOM 1277 C CA . ASN A 1 165 ? 4.154 17.705 -6.967 1.00 90.12 165 ASN A CA 1
ATOM 1278 C C . ASN A 1 165 ? 5.195 18.042 -5.892 1.00 90.12 165 ASN A C 1
ATOM 1280 O O . ASN A 1 165 ? 6.373 18.202 -6.209 1.00 90.12 165 ASN A O 1
ATOM 1284 N N . ALA A 1 166 ? 4.783 18.125 -4.625 1.00 91.69 166 ALA A N 1
ATOM 1285 C CA . ALA A 1 166 ? 5.676 18.458 -3.520 1.00 91.69 166 ALA A CA 1
ATOM 1286 C C . ALA A 1 166 ? 6.746 17.380 -3.265 1.00 91.69 166 ALA A C 1
ATOM 1288 O O . ALA A 1 166 ? 7.878 17.726 -2.920 1.00 91.69 166 ALA A O 1
ATOM 1289 N N . SER A 1 167 ? 6.425 16.099 -3.470 1.00 90.38 167 SER A N 1
ATOM 1290 C CA . SER A 1 167 ? 7.321 14.956 -3.237 1.00 90.38 167 SER A CA 1
ATOM 1291 C C . SER A 1 167 ? 8.360 14.726 -4.342 1.00 90.38 167 SER A C 1
ATOM 1293 O O . SER A 1 167 ? 9.124 13.765 -4.267 1.00 90.38 167 SER A O 1
ATOM 1295 N N . GLY A 1 168 ? 8.417 15.588 -5.365 1.00 91.06 168 GLY A N 1
ATOM 1296 C CA . GLY A 1 168 ? 9.408 15.507 -6.445 1.00 91.06 168 GLY A CA 1
ATOM 1297 C C . GLY A 1 168 ? 9.076 14.483 -7.536 1.00 91.06 168 GLY A C 1
ATOM 1298 O O . GLY A 1 168 ? 9.954 14.078 -8.301 1.00 91.06 168 GLY A O 1
ATOM 1299 N N . CYS A 1 169 ? 7.824 14.018 -7.628 1.00 89.00 169 CYS A N 1
ATOM 1300 C CA . CYS A 1 169 ? 7.451 13.025 -8.637 1.00 89.00 169 CYS A CA 1
ATOM 1301 C C . CYS A 1 169 ? 7.403 13.617 -10.057 1.00 89.00 169 CYS A C 1
ATOM 1303 O O . CYS A 1 169 ? 7.620 12.889 -11.025 1.00 89.00 169 CYS A O 1
ATOM 1305 N N . ARG A 1 170 ? 7.190 14.933 -10.221 1.00 90.69 170 ARG A N 1
ATOM 1306 C CA . ARG A 1 170 ? 7.218 15.580 -11.550 1.00 90.69 170 ARG A CA 1
ATOM 1307 C C . ARG A 1 170 ? 8.591 15.484 -12.206 1.00 90.69 170 ARG A C 1
ATOM 1309 O O . ARG A 1 170 ? 8.686 15.327 -13.421 1.00 90.69 170 ARG A O 1
ATOM 1316 N N . GLU A 1 171 ? 9.647 15.605 -11.418 1.00 93.00 171 GLU A N 1
ATOM 1317 C CA . GLU A 1 171 ? 11.036 15.484 -11.840 1.00 93.00 171 GLU A CA 1
ATOM 1318 C C . GLU A 1 171 ? 11.314 14.059 -12.319 1.00 93.00 171 GLU A C 1
ATOM 1320 O O . GLU A 1 171 ? 11.879 13.877 -13.397 1.00 93.00 171 GLU A O 1
ATOM 1325 N N . LEU A 1 172 ? 10.813 13.056 -11.592 1.00 92.25 172 LEU A N 1
ATOM 1326 C CA . LEU A 1 172 ? 10.897 11.657 -12.009 1.00 92.25 172 LEU A CA 1
ATOM 1327 C C . LEU A 1 172 ? 10.119 11.387 -13.300 1.00 92.25 172 LEU A C 1
ATOM 1329 O O . LEU A 1 172 ? 10.626 10.680 -14.165 1.00 92.25 172 LEU A O 1
ATOM 1333 N N . VAL A 1 173 ? 8.940 11.990 -13.487 1.00 92.94 173 VAL A N 1
ATOM 1334 C CA . VAL A 1 173 ? 8.196 11.889 -14.757 1.00 92.94 173 VAL A CA 1
ATOM 1335 C C . VAL A 1 173 ? 8.984 12.499 -15.915 1.00 92.94 173 VAL A C 1
ATOM 1337 O O . VAL A 1 173 ? 9.036 11.913 -16.993 1.00 92.94 173 VAL A O 1
ATOM 1340 N N . LYS A 1 174 ? 9.639 13.650 -15.717 1.00 94.25 174 LYS A N 1
ATOM 1341 C CA . LYS A 1 174 ? 10.494 14.255 -16.755 1.00 94.25 174 LYS A CA 1
ATOM 1342 C C . LYS A 1 174 ? 11.691 13.369 -17.103 1.00 94.25 174 LYS A C 1
ATOM 1344 O O . LYS A 1 174 ? 12.108 13.352 -18.256 1.00 94.25 174 LYS A O 1
ATOM 1349 N N . GLN A 1 175 ? 12.249 12.673 -16.115 1.00 93.19 175 GLN A N 1
ATOM 1350 C CA . GLN A 1 175 ? 13.460 11.872 -16.279 1.00 93.19 175 GLN A CA 1
ATOM 1351 C C . GLN A 1 175 ? 13.192 10.465 -16.830 1.00 93.19 175 GLN A C 1
ATOM 1353 O O . GLN A 1 175 ? 13.945 9.984 -17.671 1.00 93.19 175 GLN A O 1
ATOM 1358 N N . PHE A 1 176 ? 12.143 9.802 -16.348 1.00 92.50 176 PHE A N 1
ATOM 1359 C CA . PHE A 1 176 ? 11.868 8.382 -16.592 1.00 92.50 176 PHE A CA 1
ATOM 1360 C C . PHE A 1 176 ? 10.515 8.131 -17.269 1.00 92.50 176 PHE A C 1
ATOM 1362 O O . PHE A 1 176 ? 10.145 6.984 -17.517 1.00 92.50 176 PHE A O 1
ATOM 1369 N N . GLY A 1 177 ? 9.763 9.189 -17.572 1.00 93.12 177 GLY A N 1
ATOM 1370 C CA . GLY A 1 177 ? 8.519 9.104 -18.322 1.00 93.12 177 GLY A CA 1
ATOM 1371 C C . GLY A 1 177 ? 7.313 8.633 -17.495 1.00 93.12 177 GLY A C 1
ATOM 1372 O O . GLY A 1 177 ? 7.268 8.799 -16.270 1.00 93.12 177 GLY A O 1
ATOM 1373 N N . PRO A 1 178 ? 6.288 8.062 -18.156 1.00 93.31 178 PRO A N 1
ATOM 1374 C CA . PRO A 1 178 ? 4.969 7.827 -17.566 1.00 93.31 178 PRO A CA 1
ATOM 1375 C C . PRO A 1 178 ? 4.962 6.773 -16.455 1.00 93.31 178 PRO A C 1
ATOM 1377 O O . PRO A 1 178 ? 3.980 6.684 -15.721 1.00 93.31 178 PRO A O 1
ATOM 1380 N N . TRP A 1 179 ? 6.045 6.014 -16.270 1.00 93.81 179 TRP A N 1
ATOM 1381 C CA . TRP A 1 179 ? 6.154 5.042 -15.182 1.00 93.81 179 TRP A CA 1
ATOM 1382 C C . TRP A 1 179 ? 5.969 5.684 -13.796 1.00 93.81 179 TRP A C 1
ATOM 1384 O O . TRP A 1 179 ? 5.339 5.090 -12.928 1.00 93.81 179 TRP A O 1
ATOM 1394 N N . PHE A 1 180 ? 6.440 6.922 -13.616 1.00 91.81 180 PHE A N 1
ATOM 1395 C CA . PHE A 1 180 ? 6.291 7.686 -12.368 1.00 91.81 180 PHE A CA 1
ATOM 1396 C C . PHE A 1 180 ? 5.064 8.603 -12.348 1.00 91.81 180 PHE A C 1
ATOM 1398 O O . PHE A 1 180 ? 4.885 9.366 -11.403 1.00 91.81 180 PHE A O 1
ATOM 1405 N N . SER A 1 181 ? 4.227 8.576 -13.386 1.00 89.81 181 SER A N 1
ATOM 1406 C CA . SER A 1 181 ? 3.013 9.393 -13.417 1.00 89.81 181 SER A CA 1
ATOM 1407 C C . SER A 1 181 ? 1.933 8.813 -12.504 1.00 89.81 181 SER A C 1
ATOM 1409 O O . SER A 1 181 ? 1.863 7.600 -12.287 1.00 89.81 181 SER A O 1
ATOM 1411 N N . LEU A 1 182 ? 1.056 9.681 -12.002 1.00 85.19 182 LEU A N 1
ATOM 1412 C CA . LEU A 1 182 ? -0.044 9.280 -11.128 1.00 85.19 182 LEU A CA 1
ATOM 1413 C C . LEU A 1 182 ? -1.019 8.313 -11.825 1.00 85.19 182 LEU A C 1
ATOM 1415 O O . LEU A 1 182 ? -1.491 7.355 -11.218 1.00 85.19 182 LEU A O 1
ATOM 1419 N N . ASP A 1 183 ? -1.299 8.537 -13.107 1.00 88.69 183 ASP A N 1
ATOM 1420 C CA . ASP A 1 183 ? -2.427 7.937 -13.821 1.00 88.69 183 ASP A CA 1
ATOM 1421 C C . ASP A 1 183 ? -2.039 7.172 -15.100 1.00 88.69 183 ASP A C 1
ATOM 1423 O O . ASP A 1 183 ? -2.855 6.405 -15.627 1.00 88.69 183 AS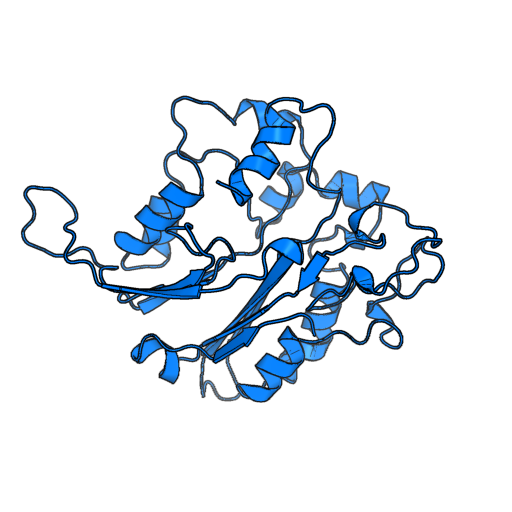P A O 1
ATOM 1427 N N . MET A 1 184 ? -0.811 7.337 -15.592 1.00 93.25 184 MET A N 1
ATOM 1428 C CA . MET A 1 184 ? -0.299 6.666 -16.793 1.00 93.25 184 MET A CA 1
ATOM 1429 C C . MET A 1 184 ? 0.764 5.607 -16.481 1.00 93.25 184 MET A C 1
ATOM 1431 O O . MET A 1 184 ? 1.298 4.990 -17.400 1.00 93.25 184 MET A O 1
ATOM 1435 N N . ASN A 1 185 ? 1.049 5.321 -15.209 1.00 93.56 185 ASN A N 1
ATOM 1436 C CA . ASN A 1 185 ? 1.896 4.184 -14.854 1.00 93.56 185 ASN A CA 1
ATOM 1437 C C . ASN A 1 185 ? 1.208 2.840 -15.203 1.00 93.56 185 ASN A C 1
ATOM 1439 O O . ASN A 1 185 ? -0.027 2.780 -15.272 1.00 93.56 185 ASN A O 1
ATOM 1443 N N . PRO A 1 186 ? 1.969 1.744 -15.398 1.00 95.88 186 PRO A N 1
ATOM 1444 C CA . PRO A 1 186 ? 1.416 0.444 -15.786 1.00 95.88 186 PRO A CA 1
ATOM 1445 C C . PRO A 1 186 ? 0.252 -0.044 -14.914 1.00 95.88 186 PRO A C 1
ATOM 1447 O O . PRO A 1 186 ? -0.768 -0.488 -15.437 1.00 95.88 186 PRO A O 1
ATOM 1450 N N . ARG A 1 187 ? 0.354 0.092 -13.585 1.00 95.50 187 ARG A N 1
ATOM 1451 C CA . ARG A 1 187 ? -0.687 -0.354 -12.645 1.00 95.50 187 ARG A CA 1
ATOM 1452 C C . ARG A 1 187 ? -1.973 0.442 -12.795 1.00 95.50 187 ARG A C 1
ATOM 1454 O O . ARG A 1 187 ? -3.042 -0.158 -12.899 1.00 95.50 187 ARG A O 1
ATOM 1461 N N . ALA A 1 188 ? -1.878 1.767 -12.876 1.00 95.06 188 ALA A N 1
ATOM 1462 C CA . ALA A 1 188 ? -3.032 2.630 -13.114 1.00 95.06 188 ALA A CA 1
ATOM 1463 C C . ALA A 1 188 ? -3.739 2.271 -14.430 1.00 95.06 188 ALA A C 1
ATOM 1465 O O . ALA A 1 188 ? -4.967 2.172 -14.470 1.00 95.06 188 ALA A O 1
ATOM 1466 N N . GLN A 1 189 ? -2.977 1.996 -15.493 1.00 97.56 189 GLN A N 1
ATOM 1467 C CA . GLN A 1 189 ? -3.536 1.574 -16.778 1.00 97.56 189 GLN A CA 1
ATOM 1468 C C . GLN A 1 189 ? -4.203 0.188 -16.706 1.00 97.56 189 GLN A C 1
ATOM 1470 O O . GLN A 1 189 ? -5.302 0.015 -17.239 1.00 97.56 189 GLN A O 1
ATOM 1475 N N . ILE A 1 190 ? -3.596 -0.785 -16.017 1.00 98.31 190 ILE A N 1
ATOM 1476 C CA . ILE A 1 190 ? -4.173 -2.129 -15.839 1.00 98.31 190 ILE A CA 1
ATOM 1477 C C . ILE A 1 190 ? -5.464 -2.060 -15.013 1.00 98.31 190 ILE A C 1
ATOM 1479 O O . ILE A 1 190 ? -6.469 -2.658 -15.407 1.00 98.31 190 ILE A O 1
ATOM 1483 N N . PHE A 1 191 ? -5.484 -1.295 -13.916 1.00 98.12 191 PHE A N 1
ATOM 1484 C CA . PHE A 1 191 ? -6.706 -1.065 -13.142 1.00 98.12 191 PHE A CA 1
ATOM 1485 C C . PHE A 1 191 ? -7.786 -0.397 -13.992 1.00 98.12 191 PHE A C 1
ATOM 1487 O O . PHE A 1 191 ? -8.912 -0.892 -14.034 1.00 98.12 191 PHE A O 1
ATOM 1494 N N . ARG A 1 192 ? -7.447 0.671 -14.728 1.00 98.00 192 ARG A N 1
ATOM 1495 C CA . ARG A 1 192 ? -8.382 1.369 -15.625 1.00 98.00 192 ARG A CA 1
ATOM 1496 C C . ARG A 1 192 ? -9.011 0.416 -16.644 1.00 98.00 192 ARG A C 1
ATOM 1498 O O . ARG A 1 192 ? -10.215 0.498 -16.874 1.00 98.00 192 ARG A O 1
ATOM 1505 N N . ARG A 1 193 ? -8.218 -0.497 -17.214 1.00 98.44 193 ARG A N 1
ATOM 1506 C CA . ARG A 1 193 ? -8.677 -1.497 -18.191 1.00 98.44 193 ARG A CA 1
ATOM 1507 C C . ARG A 1 193 ? -9.558 -2.584 -17.565 1.00 98.44 193 ARG A C 1
ATOM 1509 O O . ARG A 1 193 ? -10.541 -2.977 -18.182 1.00 98.44 193 ARG A O 1
ATOM 1516 N N . ASN A 1 194 ? -9.207 -3.085 -16.378 1.00 98.50 194 ASN A N 1
ATOM 1517 C CA . ASN A 1 194 ? -9.742 -4.358 -15.872 1.00 98.50 194 ASN A CA 1
ATOM 1518 C C . ASN A 1 194 ? -10.691 -4.241 -14.669 1.00 98.50 194 ASN A C 1
ATOM 1520 O O . ASN A 1 194 ? -11.389 -5.211 -14.380 1.00 98.50 194 ASN A O 1
ATOM 1524 N N . GLN A 1 195 ? -10.748 -3.110 -13.951 1.00 98.12 195 GLN A N 1
ATOM 1525 C CA . GLN A 1 195 ? -11.519 -3.015 -12.695 1.00 98.12 195 GLN A CA 1
ATOM 1526 C C . GLN A 1 195 ? -13.018 -3.312 -12.864 1.00 98.12 195 GLN A C 1
ATOM 1528 O O . GLN A 1 195 ? -13.679 -3.752 -11.924 1.00 98.12 195 GLN A O 1
ATOM 1533 N N . SER A 1 196 ? -13.575 -3.085 -14.056 1.00 98.12 196 SER A N 1
ATOM 1534 C CA . SER A 1 196 ? -14.983 -3.363 -14.357 1.00 98.12 196 SER A CA 1
ATOM 1535 C C . SER A 1 196 ? -15.295 -4.859 -14.431 1.00 98.12 196 SER A C 1
ATOM 1537 O O . SER A 1 196 ? -16.448 -5.229 -14.234 1.00 98.12 196 SER A O 1
ATOM 1539 N N . HIS A 1 197 ? -14.291 -5.711 -14.662 1.00 98.25 197 HIS A N 1
ATOM 1540 C CA . HIS A 1 197 ? -14.435 -7.169 -14.667 1.00 98.25 197 HIS A CA 1
ATOM 1541 C C . HIS A 1 197 ? -14.491 -7.771 -13.256 1.00 98.25 197 HIS A C 1
ATOM 1543 O O . HIS A 1 197 ? -14.733 -8.966 -13.120 1.00 98.25 197 HIS A O 1
ATOM 1549 N N . VAL A 1 198 ? -14.270 -6.965 -12.212 1.00 98.56 198 VAL A N 1
ATOM 1550 C CA . VAL A 1 198 ? -14.460 -7.389 -10.824 1.00 98.56 198 VAL A CA 1
ATOM 1551 C C . VAL A 1 198 ? -15.944 -7.313 -10.479 1.00 98.56 198 VAL A C 1
ATOM 1553 O O . VAL A 1 198 ? -16.499 -6.226 -10.283 1.00 98.56 198 VAL A O 1
ATOM 1556 N N . THR A 1 199 ? -16.581 -8.478 -10.418 1.00 98.06 199 THR A N 1
ATOM 1557 C CA . THR A 1 199 ? -18.018 -8.650 -10.159 1.00 98.06 199 THR A CA 1
ATOM 1558 C C . THR A 1 199 ? -18.321 -9.430 -8.883 1.00 98.06 199 THR A C 1
ATOM 1560 O O . THR A 1 199 ? -19.478 -9.483 -8.472 1.00 98.06 199 THR A O 1
ATOM 1563 N N . ASP A 1 200 ? -17.299 -10.001 -8.250 1.00 98.12 200 ASP A N 1
ATOM 1564 C CA . ASP A 1 200 ? -17.372 -10.865 -7.070 1.00 98.12 200 ASP A CA 1
ATOM 1565 C C . ASP A 1 200 ? -15.983 -10.997 -6.408 1.00 98.12 200 ASP A C 1
ATOM 1567 O O . ASP A 1 200 ? -15.002 -10.379 -6.833 1.00 98.12 200 ASP A O 1
ATOM 1571 N N . MET A 1 201 ? -15.904 -11.795 -5.340 1.00 98.06 201 MET A N 1
ATOM 1572 C CA . MET A 1 201 ? -14.659 -12.052 -4.611 1.00 98.06 201 MET A CA 1
ATOM 1573 C C . MET A 1 201 ? -13.598 -12.729 -5.488 1.00 98.06 201 MET A C 1
ATOM 1575 O O . MET A 1 201 ? -12.447 -12.307 -5.463 1.00 98.06 201 MET A O 1
ATOM 1579 N N . ASP A 1 202 ? -13.961 -13.728 -6.292 1.00 98.38 202 ASP A N 1
ATOM 1580 C CA . ASP A 1 202 ? -12.995 -14.499 -7.089 1.00 98.38 202 ASP A CA 1
ATOM 1581 C C . ASP A 1 202 ? -12.370 -13.653 -8.205 1.00 98.38 202 ASP A C 1
ATOM 1583 O O . ASP A 1 202 ? -11.158 -13.688 -8.433 1.00 98.38 202 ASP A O 1
ATOM 1587 N N . SER A 1 203 ? -13.176 -12.832 -8.877 1.00 98.62 203 SER A N 1
ATOM 1588 C CA . SER A 1 203 ? -12.699 -11.862 -9.866 1.00 98.62 203 SER A CA 1
ATOM 1589 C C . SER A 1 203 ? -11.849 -10.755 -9.231 1.00 98.62 203 SER A C 1
ATOM 1591 O O . SER A 1 203 ? -10.876 -10.320 -9.856 1.00 98.62 203 SER A O 1
ATOM 1593 N N . MET A 1 204 ? -12.131 -10.358 -7.982 1.00 98.69 204 MET A N 1
ATOM 1594 C CA . MET A 1 204 ? -11.255 -9.469 -7.207 1.00 98.69 204 MET A CA 1
ATOM 1595 C C . MET A 1 204 ? -9.903 -10.133 -6.930 1.00 98.69 204 MET A C 1
ATOM 1597 O O . MET A 1 204 ? -8.865 -9.556 -7.253 1.00 98.69 204 MET A O 1
ATOM 1601 N N . VAL A 1 205 ? -9.902 -11.362 -6.402 1.00 98.69 205 VAL A N 1
ATOM 1602 C CA . VAL A 1 205 ? -8.682 -12.154 -6.168 1.00 98.69 205 VAL A CA 1
ATOM 1603 C C . VAL A 1 205 ? -7.865 -12.266 -7.453 1.00 98.69 205 VAL A C 1
ATOM 1605 O O . VAL A 1 205 ? -6.665 -12.000 -7.445 1.00 98.69 205 VAL A O 1
ATOM 1608 N N . ARG A 1 206 ? -8.509 -12.593 -8.577 1.00 98.69 206 ARG A N 1
ATOM 1609 C CA . ARG A 1 206 ? -7.843 -12.737 -9.874 1.00 98.69 206 ARG A CA 1
ATOM 1610 C C . ARG A 1 206 ? -7.184 -11.442 -10.350 1.00 98.69 206 ARG A C 1
ATOM 1612 O O . ARG A 1 206 ? -6.076 -11.504 -10.877 1.00 98.69 206 ARG A O 1
ATOM 1619 N N . LEU A 1 207 ? -7.842 -10.290 -10.195 1.00 98.69 207 LEU A N 1
ATOM 1620 C CA . LEU A 1 207 ? -7.256 -9.005 -10.588 1.00 98.69 207 LEU A CA 1
ATOM 1621 C C . LEU A 1 207 ? -6.123 -8.593 -9.647 1.00 98.69 207 LEU A C 1
ATOM 1623 O O . LEU A 1 207 ? -5.072 -8.164 -10.112 1.00 98.69 207 LEU A O 1
ATOM 1627 N N . MET A 1 208 ? -6.310 -8.748 -8.339 1.00 98.62 208 MET A N 1
ATOM 1628 C CA . MET A 1 208 ? -5.297 -8.364 -7.355 1.00 98.62 208 MET A CA 1
ATOM 1629 C C . MET A 1 208 ? -4.061 -9.264 -7.395 1.00 98.62 208 MET A C 1
ATOM 1631 O O . MET A 1 208 ? -2.987 -8.830 -7.010 1.00 98.62 208 MET A O 1
ATOM 1635 N N . ARG A 1 209 ? -4.187 -10.478 -7.939 1.00 98.56 209 ARG A N 1
ATOM 1636 C CA . ARG A 1 209 ? -3.082 -11.404 -8.232 1.00 98.56 209 ARG A CA 1
ATOM 1637 C C . ARG A 1 209 ? -2.602 -11.321 -9.684 1.00 98.56 209 ARG A C 1
ATOM 1639 O O . ARG A 1 209 ? -1.882 -12.191 -10.153 1.00 98.56 209 ARG A O 1
ATOM 1646 N N . TYR A 1 210 ? -3.019 -10.313 -10.445 1.00 98.62 210 TYR A N 1
ATOM 1647 C CA . TYR A 1 210 ? -2.743 -10.280 -11.875 1.00 98.62 210 TYR A CA 1
ATOM 1648 C C . TYR A 1 210 ? -1.268 -9.992 -12.177 1.00 98.62 210 TYR A C 1
ATOM 1650 O O . TYR A 1 210 ? -0.779 -8.878 -11.958 1.00 98.62 210 TYR A O 1
ATOM 1658 N N . ASN A 1 211 ? -0.607 -10.980 -12.784 1.00 98.56 211 ASN A N 1
ATOM 1659 C CA . ASN A 1 211 ? 0.684 -10.838 -13.442 1.00 98.56 211 ASN A CA 1
ATOM 1660 C C . ASN A 1 211 ? 0.726 -11.686 -14.723 1.00 98.56 211 ASN A C 1
ATOM 1662 O O . ASN A 1 211 ? 0.772 -12.912 -14.675 1.00 98.56 211 ASN A O 1
ATOM 1666 N N . ASN A 1 212 ? 0.705 -11.026 -15.879 1.00 98.19 212 ASN A N 1
ATOM 1667 C CA . ASN A 1 212 ? 0.858 -11.664 -17.189 1.00 98.19 212 ASN A CA 1
ATOM 1668 C C . ASN A 1 212 ? 1.911 -10.916 -18.019 1.00 98.19 212 ASN A C 1
ATOM 1670 O O . ASN A 1 212 ? 1.702 -10.600 -19.190 1.00 98.19 212 ASN A O 1
ATOM 1674 N N . PHE A 1 213 ? 3.028 -10.557 -17.378 1.00 98.44 213 PHE A N 1
ATOM 1675 C CA . PHE A 1 213 ? 3.944 -9.532 -17.886 1.00 98.44 213 PHE A CA 1
ATOM 1676 C C . PHE A 1 213 ? 4.587 -9.837 -19.245 1.00 98.44 213 PHE A C 1
ATOM 1678 O O . PHE A 1 213 ? 5.027 -8.919 -19.933 1.00 98.44 213 PHE A O 1
ATOM 1685 N N . LYS A 1 214 ? 4.666 -11.120 -19.618 1.00 98.06 214 LYS A N 1
ATOM 1686 C CA . LYS A 1 214 ? 5.233 -11.563 -20.897 1.00 98.06 214 LYS A CA 1
ATOM 1687 C C . LYS A 1 214 ? 4.336 -11.219 -22.085 1.00 98.06 214 LYS A C 1
ATOM 1689 O O . LYS A 1 214 ? 4.853 -10.915 -23.153 1.00 98.06 214 LYS A O 1
ATOM 1694 N N . GLU A 1 215 ? 3.021 -11.237 -21.874 1.00 98.31 215 GLU A N 1
ATOM 1695 C CA . GLU A 1 215 ? 2.020 -11.082 -22.934 1.00 98.31 215 GLU A CA 1
ATOM 1696 C C . GLU A 1 215 ? 1.267 -9.747 -22.844 1.00 98.31 215 GLU A C 1
ATOM 1698 O O . GLU A 1 215 ? 0.790 -9.235 -23.855 1.00 98.31 215 GLU A O 1
ATOM 1703 N N . ASP A 1 216 ? 1.133 -9.160 -21.647 1.00 98.31 216 ASP A N 1
ATOM 1704 C CA . ASP A 1 216 ? 0.395 -7.909 -21.475 1.00 98.31 216 ASP A CA 1
ATOM 1705 C C . ASP A 1 216 ? 1.186 -6.719 -22.048 1.00 98.31 216 ASP A C 1
ATOM 1707 O O . ASP A 1 216 ? 2.267 -6.396 -21.543 1.00 98.31 216 ASP A O 1
ATOM 1711 N N . PRO A 1 217 ? 0.661 -6.000 -23.060 1.00 98.12 217 PRO A N 1
ATOM 1712 C CA . PRO A 1 217 ? 1.344 -4.839 -23.619 1.00 98.12 217 PRO A CA 1
ATOM 1713 C C . PRO A 1 217 ? 1.564 -3.720 -22.591 1.00 98.12 217 PRO A C 1
ATOM 1715 O O . PRO A 1 217 ? 2.535 -2.977 -22.725 1.00 98.12 217 PRO A O 1
ATOM 1718 N N . LEU A 1 218 ? 0.722 -3.617 -21.553 1.00 97.94 218 LEU A N 1
ATOM 1719 C CA . LEU A 1 218 ? 0.888 -2.633 -20.474 1.00 97.94 218 LEU A CA 1
ATOM 1720 C C . LEU A 1 218 ? 2.046 -2.972 -19.529 1.00 97.94 218 LEU A C 1
ATOM 1722 O O . LEU A 1 218 ? 2.489 -2.110 -18.775 1.00 97.94 218 LEU A O 1
ATOM 1726 N N . SER A 1 219 ? 2.559 -4.204 -19.578 1.00 98.06 219 SER A N 1
ATOM 1727 C CA . SER A 1 219 ? 3.716 -4.627 -18.790 1.00 98.06 219 SER A CA 1
ATOM 1728 C C . SER A 1 219 ? 5.055 -4.351 -19.476 1.00 98.06 219 SER A C 1
ATOM 1730 O O . SER A 1 219 ? 6.118 -4.632 -18.914 1.00 98.06 219 SER A O 1
ATOM 1732 N N . ARG A 1 220 ? 5.035 -3.773 -20.682 1.00 97.69 220 ARG A N 1
ATOM 1733 C CA . ARG A 1 220 ? 6.251 -3.396 -21.404 1.00 97.69 220 ARG A CA 1
ATOM 1734 C C . ARG A 1 220 ? 6.880 -2.142 -20.794 1.00 97.69 220 ARG A C 1
ATOM 1736 O O . ARG A 1 220 ? 6.191 -1.199 -20.422 1.00 97.69 220 ARG A O 1
ATOM 1743 N N . CYS A 1 221 ? 8.200 -2.144 -20.697 1.00 94.56 221 CYS A N 1
ATOM 1744 C CA . CYS A 1 221 ? 9.024 -1.043 -20.226 1.00 94.56 221 CYS A CA 1
ATOM 1745 C C . CYS A 1 221 ? 9.776 -0.416 -21.407 1.00 94.56 221 CYS A C 1
ATOM 1747 O O . CYS A 1 221 ? 10.458 -1.114 -22.160 1.00 94.56 221 CYS A O 1
ATOM 1749 N N . GLU A 1 222 ? 9.684 0.905 -21.546 1.00 92.38 222 GLU A N 1
ATOM 1750 C CA . GLU A 1 222 ? 10.527 1.656 -22.476 1.00 92.38 222 GLU A CA 1
ATOM 1751 C C . GLU A 1 222 ? 11.964 1.738 -21.944 1.00 92.38 222 GLU A C 1
ATOM 1753 O O . GLU A 1 222 ? 12.192 2.029 -20.771 1.00 92.38 222 GLU A O 1
ATOM 1758 N N . GLY A 1 223 ? 12.946 1.455 -22.803 1.00 92.94 223 GLY A N 1
ATOM 1759 C CA . GLY A 1 223 ? 14.358 1.420 -22.408 1.00 92.94 223 GLY A CA 1
ATOM 1760 C C . GLY A 1 223 ? 14.782 0.160 -21.641 1.00 92.94 223 GLY A C 1
ATOM 1761 O O . GLY A 1 223 ? 15.915 0.108 -21.166 1.00 92.94 223 GLY A O 1
ATOM 1762 N N . CYS A 1 224 ? 13.908 -0.849 -21.531 1.00 97.38 224 CYS A N 1
ATOM 1763 C CA . CYS A 1 224 ? 14.276 -2.171 -21.033 1.00 97.38 224 CYS A CA 1
ATOM 1764 C C . CYS A 1 224 ? 14.632 -3.142 -22.169 1.00 97.38 224 CYS A C 1
ATOM 1766 O O . CYS A 1 224 ? 13.999 -3.130 -23.226 1.00 97.38 224 CYS A O 1
ATOM 1768 N N . ASP A 1 225 ? 15.582 -4.038 -21.904 1.00 97.44 225 ASP A N 1
ATOM 1769 C CA . ASP A 1 225 ? 15.861 -5.210 -22.740 1.00 97.44 225 ASP A CA 1
ATOM 1770 C C . ASP A 1 225 ? 16.026 -6.462 -21.853 1.00 97.44 225 ASP A C 1
ATOM 1772 O O . ASP A 1 225 ? 16.989 -6.519 -21.079 1.00 97.44 225 ASP A O 1
ATOM 1776 N N . PRO A 1 226 ? 15.096 -7.440 -21.901 1.00 97.75 226 PRO A N 1
ATOM 1777 C CA . PRO A 1 226 ? 13.895 -7.468 -22.742 1.00 97.75 226 PRO A CA 1
ATOM 1778 C C . PRO A 1 226 ? 12.830 -6.440 -22.307 1.00 97.75 226 PRO A C 1
ATOM 1780 O O . PRO A 1 226 ? 12.813 -6.008 -21.153 1.00 97.75 226 PRO A O 1
ATOM 1783 N N . PRO A 1 227 ? 11.893 -6.064 -23.201 1.00 97.62 227 PRO A N 1
ATOM 1784 C CA . PRO A 1 227 ? 10.890 -5.042 -22.900 1.00 97.62 227 PRO A CA 1
ATOM 1785 C C . PRO A 1 227 ? 9.827 -5.500 -21.893 1.00 97.62 227 PRO A C 1
ATOM 1787 O O . PRO A 1 227 ? 9.266 -4.664 -21.194 1.00 97.62 227 PRO A O 1
ATOM 1790 N N . ALA A 1 228 ? 9.510 -6.794 -21.813 1.00 98.19 228 ALA A N 1
ATOM 1791 C CA . ALA A 1 228 ? 8.552 -7.318 -20.838 1.00 98.19 228 ALA A CA 1
ATOM 1792 C C . ALA A 1 228 ? 9.144 -7.266 -19.420 1.00 98.19 228 ALA A C 1
ATOM 1794 O O . ALA A 1 228 ? 10.239 -7.784 -19.206 1.00 98.19 228 ALA A O 1
ATOM 1795 N N . ASN A 1 229 ? 8.426 -6.684 -18.452 1.00 98.31 229 ASN A N 1
ATOM 1796 C CA . ASN A 1 229 ? 8.934 -6.533 -17.087 1.00 98.31 229 ASN A CA 1
ATOM 1797 C C . ASN A 1 229 ? 7.931 -6.992 -16.015 1.00 98.31 229 ASN A C 1
ATOM 1799 O O . ASN A 1 229 ? 6.808 -6.490 -15.945 1.00 98.31 229 ASN A O 1
ATOM 1803 N N . GLY A 1 230 ? 8.361 -7.909 -15.146 1.00 97.62 230 GLY A N 1
ATOM 1804 C CA . GLY A 1 230 ? 7.568 -8.495 -14.062 1.00 97.62 230 GLY A CA 1
ATOM 1805 C C . GLY A 1 230 ? 7.148 -7.514 -12.962 1.00 97.62 230 GLY A C 1
ATOM 1806 O O . GLY A 1 230 ? 6.240 -7.836 -12.196 1.00 97.62 230 GLY A O 1
ATOM 1807 N N . GLU A 1 231 ? 7.751 -6.322 -12.898 1.00 97.69 231 GLU A N 1
ATOM 1808 C CA . GLU A 1 231 ? 7.346 -5.222 -12.006 1.00 97.69 231 GLU A CA 1
ATOM 1809 C C . GLU A 1 231 ? 6.079 -4.511 -12.516 1.00 97.69 231 GLU A C 1
ATOM 1811 O O . GLU A 1 231 ? 5.292 -3.995 -11.733 1.00 97.69 231 GLU A O 1
ATOM 1816 N N . ASN A 1 232 ? 5.838 -4.484 -13.831 1.00 97.19 232 ASN A N 1
ATOM 1817 C CA . ASN A 1 232 ? 4.782 -3.672 -14.446 1.00 97.19 232 ASN A CA 1
ATOM 1818 C C . ASN A 1 232 ? 3.420 -4.391 -14.444 1.00 97.19 232 ASN A C 1
ATOM 1820 O O . ASN A 1 232 ? 2.807 -4.604 -15.492 1.00 97.19 232 ASN A O 1
ATOM 1824 N N . THR A 1 233 ? 2.960 -4.813 -13.268 1.00 97.38 233 THR A N 1
ATOM 1825 C CA . THR A 1 233 ? 1.738 -5.615 -13.069 1.00 97.38 233 THR A CA 1
ATOM 1826 C C . THR A 1 233 ? 1.029 -5.234 -11.769 1.00 97.38 233 THR A C 1
ATOM 1828 O O . THR A 1 233 ? 1.513 -4.357 -11.061 1.00 97.38 233 THR A O 1
ATOM 1831 N N . ILE A 1 234 ? -0.123 -5.841 -11.452 1.00 98.12 234 ILE A N 1
ATOM 1832 C CA . ILE A 1 234 ? -0.819 -5.571 -10.180 1.00 98.12 234 ILE A CA 1
ATOM 1833 C C . ILE A 1 234 ? -0.098 -6.246 -9.012 1.00 98.12 234 ILE A C 1
ATOM 1835 O O . ILE A 1 234 ? 0.091 -5.598 -7.986 1.00 98.12 234 ILE A O 1
ATOM 1839 N N . SER A 1 235 ? 0.358 -7.488 -9.204 1.00 98.19 235 SER A N 1
ATOM 1840 C CA . SER A 1 235 ? 1.132 -8.258 -8.225 1.00 98.19 235 SER A CA 1
ATOM 1841 C C . SER A 1 235 ? 2.500 -8.606 -8.814 1.00 98.19 235 SER A C 1
ATOM 1843 O O . SER A 1 235 ? 2.627 -9.508 -9.646 1.00 98.19 235 SER A O 1
ATOM 1845 N N . ALA A 1 236 ? 3.529 -7.835 -8.454 1.00 98.12 236 ALA A N 1
ATOM 1846 C CA . ALA A 1 236 ? 4.838 -7.919 -9.101 1.00 98.12 236 ALA A CA 1
ATOM 1847 C C . ALA A 1 236 ? 5.534 -9.274 -8.912 1.00 98.12 236 ALA A C 1
ATOM 1849 O O . ALA A 1 236 ? 5.371 -9.959 -7.902 1.00 98.12 236 ALA A O 1
ATOM 1850 N N . ARG A 1 237 ? 6.377 -9.617 -9.890 1.00 98.12 237 ARG A N 1
ATOM 1851 C CA . ARG A 1 237 ? 7.286 -10.772 -9.890 1.00 98.12 237 ARG A CA 1
ATOM 1852 C C . ARG A 1 237 ? 8.669 -10.341 -10.368 1.00 98.12 237 ARG A C 1
ATOM 1854 O O . ARG A 1 237 ? 9.133 -10.764 -11.429 1.00 98.12 237 ARG A O 1
ATOM 1861 N N . SER A 1 238 ? 9.323 -9.459 -9.610 1.00 97.94 238 SER A N 1
ATOM 1862 C CA . SER A 1 238 ? 10.623 -8.896 -9.999 1.00 97.94 238 SER A CA 1
ATOM 1863 C C . SER A 1 238 ? 11.700 -9.985 -10.120 1.00 97.94 238 SER A C 1
ATOM 1865 O O . SER A 1 238 ? 12.669 -9.810 -10.847 1.00 97.94 238 SER A O 1
ATOM 1867 N N . ASP A 1 239 ? 11.534 -11.137 -9.468 1.00 98.38 239 ASP A N 1
ATOM 1868 C CA . ASP A 1 239 ? 12.434 -12.293 -9.568 1.00 98.38 239 ASP A CA 1
ATOM 1869 C C . ASP A 1 239 ? 12.469 -12.934 -10.965 1.00 98.38 239 ASP A C 1
ATOM 1871 O O . ASP A 1 239 ? 13.474 -13.547 -11.334 1.00 98.38 239 ASP A O 1
ATOM 1875 N N . LEU A 1 240 ? 11.403 -12.759 -11.754 1.00 98.50 240 LEU A N 1
ATOM 1876 C CA . LEU A 1 240 ? 11.286 -13.291 -13.114 1.00 98.50 240 LEU A CA 1
ATOM 1877 C C . LEU A 1 240 ? 11.955 -12.406 -14.175 1.00 98.50 240 LEU A C 1
ATOM 1879 O O . LEU A 1 240 ? 12.060 -12.822 -15.331 1.00 98.50 240 LEU A O 1
ATOM 1883 N N . ASN A 1 241 ? 12.411 -11.208 -13.803 1.00 98.44 241 ASN A N 1
ATOM 1884 C CA . ASN A 1 241 ? 13.196 -10.357 -14.690 1.00 98.44 241 ASN A CA 1
ATOM 1885 C C . ASN A 1 241 ? 14.599 -10.968 -14.897 1.00 98.44 241 ASN A C 1
ATOM 1887 O O . ASN A 1 241 ? 15.215 -11.411 -13.926 1.00 98.44 241 ASN A O 1
ATOM 1891 N N . PRO A 1 242 ? 15.149 -10.994 -16.126 1.00 98.12 242 PRO A N 1
ATOM 1892 C CA . PRO A 1 242 ? 16.498 -11.508 -16.361 1.00 98.12 242 PRO A CA 1
ATOM 1893 C C . PRO A 1 242 ? 17.581 -10.722 -15.608 1.00 98.12 242 PRO A C 1
ATOM 1895 O O . PRO A 1 242 ? 17.644 -9.494 -15.692 1.00 98.12 242 PRO A O 1
ATOM 1898 N N . ALA A 1 243 ? 18.489 -11.429 -14.928 1.00 97.44 243 ALA A N 1
ATOM 1899 C CA . ALA A 1 243 ? 19.615 -10.825 -14.205 1.00 97.44 243 ALA A CA 1
ATOM 1900 C C . ALA A 1 243 ? 20.513 -9.956 -15.106 1.00 97.44 243 ALA A C 1
ATOM 1902 O O . ALA A 1 243 ? 21.054 -8.943 -14.672 1.00 97.44 243 ALA A O 1
ATOM 1903 N N . ASN A 1 244 ? 20.668 -10.375 -16.364 1.00 97.19 244 ASN A N 1
ATOM 1904 C CA . ASN A 1 244 ? 21.505 -9.750 -17.385 1.00 97.19 244 ASN A CA 1
ATOM 1905 C C . ASN A 1 244 ? 20.750 -8.736 -18.264 1.00 97.19 244 ASN A C 1
ATOM 1907 O O . ASN A 1 244 ? 21.292 -8.312 -19.282 1.00 97.19 244 ASN A O 1
ATOM 1911 N N . GLY A 1 245 ? 19.512 -8.380 -17.907 1.00 97.25 245 GLY A N 1
ATOM 1912 C CA . GLY A 1 245 ? 18.729 -7.402 -18.657 1.00 97.25 245 GLY A CA 1
ATOM 1913 C C . GLY A 1 245 ? 19.225 -5.965 -18.476 1.00 97.25 245 GLY A C 1
ATOM 1914 O O . GLY A 1 245 ? 19.893 -5.626 -17.493 1.00 97.25 245 GLY A O 1
ATOM 1915 N N . THR A 1 246 ? 18.856 -5.102 -19.418 1.00 97.88 246 THR A N 1
ATOM 1916 C CA . THR A 1 246 ? 19.080 -3.653 -19.329 1.00 97.88 246 THR A CA 1
ATOM 1917 C C . THR A 1 246 ? 17.835 -2.991 -18.757 1.00 97.88 246 THR A C 1
ATOM 1919 O O . THR A 1 246 ? 16.735 -3.243 -19.240 1.00 97.88 246 THR A O 1
ATOM 1922 N N . TYR A 1 247 ? 18.000 -2.148 -17.732 1.00 97.12 247 TYR A N 1
ATOM 1923 C CA . TYR A 1 247 ? 16.891 -1.502 -17.023 1.00 97.12 247 TYR A CA 1
ATOM 1924 C C . TYR A 1 247 ? 17.224 -0.039 -16.694 1.00 97.12 247 TYR A C 1
ATOM 1926 O O . TYR A 1 247 ? 18.325 0.219 -16.195 1.00 97.12 247 TYR A O 1
ATOM 1934 N N . PRO A 1 248 ? 16.292 0.912 -16.898 1.00 95.25 248 PRO A N 1
ATOM 1935 C CA . PRO A 1 248 ? 16.564 2.342 -16.720 1.00 95.25 248 PRO A CA 1
ATOM 1936 C C . PRO A 1 248 ? 16.705 2.766 -15.249 1.00 95.25 248 PRO A C 1
ATOM 1938 O O . PRO A 1 248 ? 17.387 3.741 -14.947 1.00 95.25 248 PRO A O 1
ATOM 1941 N N . PHE A 1 249 ? 16.089 2.034 -14.318 1.00 94.12 249 PHE A N 1
ATOM 1942 C CA . PHE A 1 249 ? 16.205 2.255 -12.876 1.00 94.12 249 PHE A CA 1
ATOM 1943 C C . PHE A 1 249 ? 15.976 0.950 -12.111 1.00 94.12 249 PHE A C 1
ATOM 1945 O O . PHE A 1 249 ? 15.568 -0.069 -12.669 1.00 94.12 249 PHE A O 1
ATOM 1952 N N . GLY A 1 250 ? 16.318 0.949 -10.824 1.00 93.19 250 GLY A N 1
ATOM 1953 C CA . GLY A 1 250 ? 16.530 -0.298 -10.102 1.00 93.19 250 GLY A CA 1
ATOM 1954 C C . GLY A 1 250 ? 15.266 -1.112 -9.786 1.00 93.19 250 GLY A C 1
ATOM 1955 O O . GLY A 1 250 ? 15.383 -2.329 -9.682 1.00 93.19 250 GLY A O 1
ATOM 1956 N N . ALA A 1 251 ? 14.079 -0.504 -9.677 1.00 94.00 251 ALA A N 1
ATOM 1957 C CA . ALA A 1 251 ? 12.836 -1.248 -9.429 1.00 94.00 251 ALA A CA 1
ATOM 1958 C C . ALA A 1 251 ? 12.540 -2.314 -10.490 1.00 94.00 251 ALA A C 1
ATOM 1960 O O . ALA A 1 251 ? 12.029 -3.385 -10.179 1.00 94.00 251 ALA A O 1
ATOM 1961 N N . LEU A 1 252 ? 12.933 -2.029 -11.730 1.00 96.50 252 LEU A N 1
ATOM 1962 C CA . LEU A 1 252 ? 12.709 -2.881 -12.891 1.00 96.50 252 LEU A CA 1
ATOM 1963 C C . LEU A 1 252 ? 13.708 -4.043 -12.991 1.00 96.50 252 LEU A C 1
ATOM 1965 O O . LEU A 1 252 ? 13.535 -4.915 -13.838 1.00 96.50 252 LEU A O 1
ATOM 1969 N N . LYS A 1 253 ? 14.754 -4.067 -12.155 1.00 97.12 253 LYS A N 1
ATOM 1970 C CA . LYS A 1 253 ? 15.772 -5.127 -12.157 1.00 97.12 253 LYS A CA 1
ATOM 1971 C C . LYS A 1 253 ? 15.245 -6.423 -11.545 1.00 97.12 253 LYS A C 1
ATOM 1973 O O . LYS A 1 253 ? 14.210 -6.444 -10.878 1.00 97.12 253 LYS A O 1
ATOM 1978 N N . GLN A 1 254 ? 16.014 -7.499 -11.719 1.00 97.75 254 GLN A N 1
ATOM 1979 C CA . GLN A 1 254 ? 15.791 -8.732 -10.974 1.00 97.75 254 GLN A CA 1
ATOM 1980 C C . GLN A 1 254 ? 15.986 -8.502 -9.473 1.00 97.75 254 GLN A C 1
ATOM 1982 O O . GLN A 1 254 ? 17.043 -8.030 -9.048 1.00 97.75 254 GLN A O 1
ATOM 1987 N N . ARG A 1 255 ? 14.975 -8.835 -8.665 1.00 96.44 255 ARG A N 1
ATOM 1988 C CA . ARG A 1 255 ? 15.006 -8.675 -7.203 1.00 96.44 255 ARG A CA 1
ATOM 1989 C C . ARG A 1 255 ? 14.226 -9.805 -6.525 1.00 96.44 255 ARG A C 1
ATOM 1991 O O . ARG A 1 255 ? 13.223 -10.241 -7.082 1.00 96.44 255 ARG A O 1
ATOM 1998 N N . PRO A 1 256 ? 14.607 -10.245 -5.311 1.00 96.06 256 PRO A N 1
ATOM 1999 C CA . PRO A 1 256 ? 13.767 -11.107 -4.479 1.00 96.06 256 PRO A CA 1
ATOM 2000 C C . PRO A 1 256 ? 12.632 -10.277 -3.851 1.00 96.06 256 PRO A C 1
ATOM 2002 O O . PRO A 1 256 ? 12.567 -10.119 -2.635 1.00 96.06 256 PRO A O 1
ATOM 2005 N N . HIS A 1 257 ? 11.801 -9.671 -4.697 1.00 95.94 257 HIS A N 1
ATOM 2006 C CA . HIS A 1 257 ? 10.757 -8.707 -4.367 1.00 95.94 257 HIS A CA 1
ATOM 2007 C C . HIS A 1 257 ? 9.581 -8.903 -5.330 1.00 95.94 257 HIS A C 1
ATOM 2009 O O . HIS A 1 257 ? 9.773 -9.313 -6.476 1.00 95.94 257 HIS A O 1
ATOM 2015 N N . GLY A 1 258 ? 8.372 -8.617 -4.871 1.00 96.88 258 GLY A N 1
ATOM 2016 C CA . GLY A 1 258 ? 7.149 -8.789 -5.648 1.00 96.88 258 GLY A CA 1
ATOM 2017 C C . GLY A 1 258 ? 5.932 -8.705 -4.741 1.00 96.88 258 GLY A C 1
ATOM 2018 O O . GLY A 1 258 ? 6.064 -8.186 -3.637 1.00 96.88 258 GLY A O 1
ATOM 2019 N N . GLY A 1 259 ? 4.790 -9.239 -5.173 1.00 97.38 259 GLY A N 1
ATOM 2020 C CA . GLY A 1 259 ? 3.569 -9.325 -4.367 1.00 97.38 259 GLY A CA 1
ATOM 2021 C C . GLY A 1 259 ? 3.460 -10.625 -3.550 1.00 97.38 259 GLY A C 1
ATOM 2022 O O . GLY A 1 259 ? 2.959 -11.618 -4.080 1.00 97.38 259 GLY A O 1
ATOM 2023 N N . PRO A 1 260 ? 3.925 -10.701 -2.281 1.00 96.88 260 PRO A N 1
ATOM 2024 C CA . PRO A 1 260 ? 3.891 -11.927 -1.473 1.00 96.88 260 PRO A CA 1
ATOM 2025 C C . PRO A 1 260 ? 2.528 -12.281 -0.866 1.00 96.88 260 PRO A C 1
ATOM 2027 O O . PRO A 1 260 ? 2.435 -13.286 -0.156 1.00 96.88 260 PRO A O 1
ATOM 2030 N N . ASP A 1 261 ? 1.493 -11.465 -1.036 1.00 98.12 261 ASP A N 1
ATOM 2031 C CA . ASP A 1 261 ? 0.152 -11.767 -0.538 1.00 98.12 261 ASP A CA 1
ATOM 2032 C C . ASP A 1 261 ? -0.932 -11.018 -1.292 1.00 98.12 261 ASP A C 1
ATOM 2034 O O . ASP A 1 261 ? -0.650 -10.086 -2.025 1.00 98.12 261 ASP A O 1
ATOM 2038 N N . MET A 1 262 ? -2.179 -11.379 -1.011 1.00 98.25 262 MET A N 1
ATOM 2039 C CA . MET A 1 262 ? -3.330 -10.525 -1.259 1.00 98.25 262 MET A CA 1
ATOM 2040 C C . MET A 1 262 ? -4.370 -10.745 -0.162 1.00 98.25 262 MET A C 1
ATOM 2042 O O . MET A 1 262 ? -4.573 -11.879 0.280 1.00 98.25 262 MET A O 1
ATOM 2046 N N . LYS A 1 263 ? -5.025 -9.669 0.281 1.00 98.81 263 LYS A N 1
ATOM 2047 C CA . LYS A 1 263 ? -6.163 -9.696 1.204 1.00 98.81 263 LYS A CA 1
ATOM 2048 C C . LYS A 1 263 ? -7.365 -9.033 0.554 1.00 98.81 263 LYS A C 1
ATOM 2050 O O . LYS A 1 263 ? -7.219 -8.010 -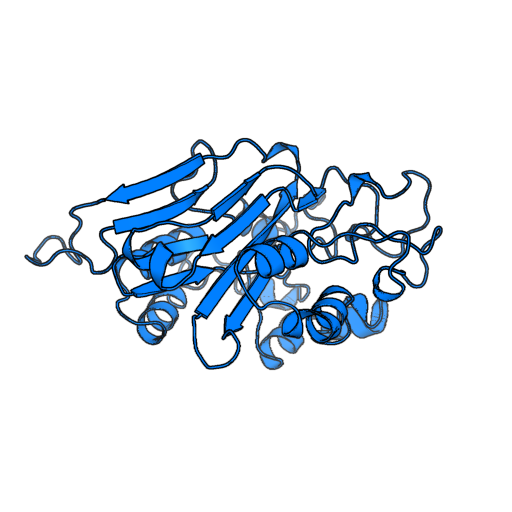0.113 1.00 98.81 263 LYS A O 1
ATOM 2055 N N . VAL A 1 264 ? -8.553 -9.572 0.800 1.00 98.75 264 VAL A N 1
ATOM 2056 C CA . VAL A 1 264 ? -9.818 -8.953 0.399 1.00 98.75 264 VAL A CA 1
ATOM 2057 C C . VAL A 1 264 ? -10.893 -9.200 1.450 1.00 98.75 264 VAL A C 1
ATOM 2059 O O . VAL A 1 264 ? -11.063 -10.316 1.944 1.00 98.75 264 VAL A O 1
ATOM 2062 N N . THR A 1 265 ? -11.639 -8.153 1.786 1.00 98.75 265 THR A N 1
ATOM 2063 C CA . THR A 1 265 ? -12.857 -8.248 2.592 1.00 98.75 265 THR A CA 1
ATOM 2064 C C . THR A 1 265 ? -14.053 -7.707 1.814 1.00 98.75 265 THR A C 1
ATOM 2066 O O . THR A 1 265 ? -13.906 -6.989 0.822 1.00 98.75 265 THR A O 1
ATOM 2069 N N . SER A 1 266 ? -15.236 -8.081 2.276 1.00 98.44 266 SER A N 1
ATOM 2070 C CA . SER A 1 266 ? -16.530 -7.626 1.784 1.00 98.44 266 SER A CA 1
ATOM 2071 C C . SER A 1 266 ? -17.357 -7.110 2.955 1.00 98.44 266 SER A C 1
ATOM 2073 O O . SER A 1 266 ? -16.962 -7.296 4.110 1.00 98.44 266 SER A O 1
ATOM 2075 N N . TYR A 1 267 ? -18.526 -6.524 2.704 1.00 97.06 267 TYR A N 1
ATOM 2076 C CA . TYR A 1 267 ? -19.412 -6.112 3.792 1.00 97.06 267 TYR A CA 1
ATOM 2077 C C . TYR A 1 267 ? -19.775 -7.286 4.718 1.00 97.06 267 TYR A C 1
ATOM 2079 O O . TYR A 1 267 ? -19.773 -7.141 5.940 1.00 97.06 267 TYR A O 1
ATOM 2087 N N . GLY A 1 268 ? -20.048 -8.463 4.144 1.00 96.56 268 GLY A N 1
ATOM 2088 C CA . GLY A 1 268 ? -20.368 -9.672 4.906 1.00 96.56 268 GLY A CA 1
ATOM 2089 C C . GLY A 1 268 ? -19.203 -10.153 5.773 1.00 96.56 268 GLY A C 1
ATOM 2090 O O . GLY A 1 268 ? -19.378 -10.359 6.972 1.00 96.56 268 GLY A O 1
ATOM 2091 N N . LEU A 1 269 ? -18.008 -10.274 5.187 1.00 97.31 269 LEU A N 1
ATOM 2092 C CA . LEU A 1 269 ? -16.813 -10.746 5.897 1.00 97.31 269 LEU A CA 1
ATOM 2093 C C . LEU A 1 269 ? -16.344 -9.758 6.971 1.00 97.31 269 LEU A C 1
ATOM 2095 O O . LEU A 1 269 ? -15.969 -10.169 8.071 1.00 97.31 269 LEU A O 1
ATOM 2099 N N . TRP A 1 270 ? -16.409 -8.457 6.681 1.00 96.25 270 TRP A N 1
ATOM 2100 C CA . TRP A 1 270 ? -16.010 -7.397 7.603 1.00 96.25 270 TRP A CA 1
ATOM 2101 C C . TRP A 1 270 ? -16.739 -7.502 8.954 1.00 96.25 270 TRP A C 1
ATOM 2103 O O . TRP A 1 270 ? -16.099 -7.398 10.003 1.00 96.25 270 TRP A O 1
ATOM 2113 N N . ARG A 1 271 ? -18.045 -7.814 8.949 1.00 95.50 271 ARG A N 1
ATOM 2114 C CA . ARG A 1 271 ? -18.865 -7.964 10.170 1.00 95.50 271 ARG A CA 1
ATOM 2115 C C . ARG A 1 271 ? -18.380 -9.064 11.112 1.00 95.50 271 ARG A C 1
ATOM 2117 O O . ARG A 1 271 ? -18.643 -9.004 12.310 1.00 95.50 271 ARG A O 1
ATOM 2124 N N . GLU A 1 272 ? -17.680 -10.058 10.581 1.00 96.69 272 GLU A N 1
ATOM 2125 C CA . GLU A 1 272 ? -17.147 -11.193 11.338 1.00 96.69 272 GLU A CA 1
ATOM 2126 C C . GLU A 1 272 ? -15.655 -11.025 11.669 1.00 96.69 272 GLU A C 1
ATOM 2128 O O . GLU A 1 272 ? -15.026 -11.932 12.223 1.00 96.69 272 GLU A O 1
ATOM 2133 N N . PHE A 1 273 ? -15.076 -9.853 11.374 1.00 97.31 273 PHE A N 1
ATOM 2134 C CA . PHE A 1 273 ? -13.628 -9.617 11.377 1.00 97.31 273 PHE A CA 1
ATOM 2135 C C . PHE A 1 273 ? -12.878 -10.574 10.435 1.00 97.31 273 PHE A C 1
ATOM 2137 O O . PHE A 1 273 ? -11.747 -10.976 10.719 1.00 97.31 273 PHE A O 1
ATOM 2144 N N . GLY A 1 274 ? -13.527 -10.963 9.336 1.00 97.62 274 GLY A N 1
ATOM 2145 C CA . GLY A 1 274 ? -13.012 -11.884 8.334 1.00 97.62 274 GLY A CA 1
ATOM 2146 C C . GLY A 1 274 ? -12.483 -11.176 7.088 1.00 97.62 274 GLY A C 1
ATOM 2147 O O . GLY A 1 274 ? -12.953 -10.113 6.680 1.00 97.62 274 GLY A O 1
ATOM 2148 N N . PHE A 1 275 ? -11.507 -11.803 6.447 1.00 98.31 275 PHE A N 1
ATOM 2149 C CA . PHE A 1 275 ? -11.048 -11.485 5.099 1.00 98.31 275 PHE A CA 1
ATOM 2150 C C . PHE A 1 275 ? -10.478 -12.753 4.467 1.00 98.31 275 PHE A C 1
ATOM 2152 O O . PHE A 1 275 ? -9.965 -13.629 5.166 1.00 98.31 275 PHE A O 1
ATOM 2159 N N . LEU A 1 276 ? -10.561 -12.852 3.144 1.00 98.50 276 LEU A N 1
ATOM 2160 C CA . LEU A 1 276 ? -9.819 -13.856 2.394 1.00 98.50 276 LEU A CA 1
ATOM 2161 C C . LEU A 1 276 ? -8.372 -13.383 2.280 1.00 98.50 276 LEU A C 1
ATOM 2163 O O . LEU A 1 276 ? -8.125 -12.216 1.979 1.00 98.50 276 LEU A O 1
ATOM 2167 N N . ALA A 1 277 ? -7.427 -14.293 2.506 1.00 98.31 277 ALA A N 1
ATOM 2168 C CA . ALA A 1 277 ? -6.007 -14.037 2.326 1.00 98.31 277 ALA A CA 1
ATOM 2169 C C . ALA A 1 277 ? -5.367 -15.129 1.461 1.00 98.31 277 ALA A C 1
ATOM 2171 O O . ALA A 1 277 ? -5.557 -16.318 1.715 1.00 98.31 277 ALA A O 1
ATOM 2172 N N . ALA A 1 278 ? -4.576 -14.721 0.474 1.00 98.38 278 ALA A N 1
ATOM 2173 C CA . ALA A 1 278 ? -3.659 -15.582 -0.262 1.00 98.38 278 ALA A CA 1
ATOM 2174 C C . ALA A 1 278 ? -2.224 -15.217 0.136 1.00 98.38 278 ALA A C 1
ATOM 2176 O O . ALA A 1 278 ? -1.893 -14.036 0.200 1.00 98.38 278 ALA A O 1
ATOM 2177 N N . SER A 1 279 ? -1.376 -16.211 0.406 1.00 98.31 279 SER A N 1
ATOM 2178 C CA . SER A 1 279 ? 0.034 -16.006 0.760 1.00 98.31 279 SER A CA 1
ATOM 2179 C C . SER A 1 279 ? 0.951 -16.652 -0.278 1.00 98.31 279 SER A C 1
ATOM 2181 O O . SER A 1 279 ? 0.655 -17.733 -0.782 1.00 98.31 279 SER A O 1
ATOM 2183 N N . GLY A 1 280 ? 2.064 -15.985 -0.572 1.00 97.75 280 GLY A N 1
ATOM 2184 C CA . GLY A 1 280 ? 3.051 -16.349 -1.584 1.00 97.75 280 GLY A CA 1
ATOM 2185 C C . GLY A 1 280 ? 2.927 -15.500 -2.859 1.00 97.75 280 GLY A C 1
ATOM 2186 O O . GLY A 1 280 ? 1.863 -14.929 -3.105 1.00 97.75 280 GLY A O 1
ATOM 2187 N N . PRO A 1 281 ? 3.979 -15.408 -3.692 1.00 98.12 281 PRO A N 1
ATOM 2188 C CA . PRO A 1 281 ? 3.927 -14.723 -4.987 1.00 98.12 281 PRO A CA 1
ATOM 2189 C C . PRO A 1 281 ? 2.899 -15.340 -5.943 1.00 98.12 281 PRO A C 1
ATOM 2191 O O . PRO A 1 281 ? 2.543 -16.510 -5.790 1.00 98.12 281 PRO A O 1
ATOM 2194 N N . THR A 1 282 ? 2.385 -14.547 -6.889 1.00 95.62 282 THR A N 1
ATOM 2195 C CA . THR A 1 282 ? 1.446 -15.024 -7.924 1.00 95.62 282 THR A CA 1
ATOM 2196 C C . THR A 1 282 ? 2.106 -15.825 -9.033 1.00 95.62 282 THR A C 1
ATOM 2198 O O . THR A 1 282 ? 3.333 -15.677 -9.235 1.00 95.62 282 THR A O 1
#

Organism: NCBI:txid861788

Radius of gyration: 19.16 Å; chains: 1; bounding box: 52×36×58 Å